Protein AF-D3AXM7-F1 (afdb_monomer)

Sequence (244 aa):
MKLILSLLVIFTILASVSQASNDGAKCDLCQILVRRAEMMVLKNETQQRIIKSMEKTCSLLPAKLSRPCVALVDFYGPLIIQKIIHHERPKLVCQQLRICGVNGQCDDNDSDFTLDELAEVLEEYYELENYESEDVVDFENDEVEFVTAENLRKWKPHIPGKNIIKKYKCKACNFLVSRAEHMVKINKTAQEIQSHLEHSCNTFGVKPAVKVCKKIVHKATHSIINELKKNTSPGHVCKAIKMC

Nearest PDB structures (foldseek):
  4uex-assembly2_B  TM=9.295E-01  e=5.117E-03  Homo sapiens
  2dob-assembly1_A  TM=8.608E-01  e=6.546E-03  Homo sapiens
  2gtg-assembly1_A  TM=8.766E-01  e=5.647E-03  Homo sapiens
  2qyp-assembly1_A  TM=5.176E-01  e=2.977E-03  Homo sapiens
  2qyp-assembly1_B  TM=5.141E-01  e=3.625E-03  Homo sapiens

Foldseek 3Di:
DVVVVVVVVVVVVVVVPPPVVVLVVLLVLQLVLLVLLLVCVVVVHDLVVSLVVQLVVLVVDDPVRSVVSNVCSVVCSVVSNVCVVVVHHSNRSCVVVVSHPPPPDPPDPPDDDDPVNVVVVVVVPPPPPDDDDDDDDDDDDDDDDDCDPVNVVVDDDPPPDDVVQLVVLLVLQLVLLVQVLVCVVVVHDLVVSLVVQLVVLVVPPDPVSSVVSNVCSVVLSVQSSVCSVVVDDSNVSCVVVVSD

Secondary structure (DSSP, 8-state):
-HHHHHHHHHHHHHHGGGSHHHHHHHHHHHHHHHHHHHHHHTTT--HHHHHHHHHHHHHTS-HHHHHHHHHHHHHHHHHHHHHHHTT--HHHHHHHTTSS-TTS-----S----TTTHHHHTTTGGG-S-------------------HHHHHH------TTHHHHHHHHHHHHHHHHHHHHHHHTT--HHHHHHHHHHHGGG-SSHHHHHHHHHHHHHHHHHHHHHHTTT--HHHHHHHTT--

Mean predicted aligned error: 19.53 Å

pLDDT: mean 70.76, std 20.35, range [26.44, 94.06]

Radius of gyration: 24.11 Å; Cα contacts (8 Å, |Δi|>4): 155; chains: 1; bounding box: 76×63×53 Å

Organism: Heterostelium pallidum (strain ATCC 26659 / Pp 5 / PN500) (NCBI:txid670386)

InterPro domains:
  IPR007856 Saposin-like type B, region 1 [PF05184] (26-62)
  IPR007856 Saposin-like type B, region 1 [PF05184] (170-204)
  IPR008138 Saposin B type, region 2 [PF03489] (69-100)
  IPR008138 Saposin B type, region 2 [PF03489] (212-244)
  IPR008139 Saposin B type domain [PS50015] (23-104)
  IPR008139 Saposin B type domain [PS50015] (166-244)
  IPR008139 Saposin B type domain [SM00741] (25-100)
  IPR008139 Saposin B type domain [SM00741] (168-244)
  IPR008373 Saposin [PR01797] (24-46)
  IPR008373 Saposin [PR01797] (56-78)
  IPR008373 Saposin [PR01797] (78-101)
  IPR011001 Saposin-like [SSF47862] (24-101)
  IPR011001 Saposin-like [SSF47862] (168-244)
  IPR051428 Sphingolipid Activators and Surfactant Proteins [PTHR11480] (22-244)

Solvent-accessible surface area (backbone atoms only — not comparable to full-atom values): 14520 Å² total; per-residue (Å²): 114,75,70,60,57,51,51,54,54,52,57,55,58,64,63,67,73,64,54,73,68,52,46,54,53,46,25,52,50,43,33,53,41,40,49,52,34,43,63,31,53,80,64,73,49,51,70,69,59,37,44,54,50,40,42,53,55,19,70,76,42,61,80,89,48,20,61,64,39,38,54,47,40,76,75,39,34,70,60,51,48,53,42,41,74,71,69,50,52,40,68,58,53,27,35,77,71,64,50,22,59,96,78,60,73,81,84,72,87,70,83,82,80,56,78,76,64,55,60,68,56,59,72,71,61,74,78,68,88,80,76,90,75,92,81,86,81,85,78,82,87,79,89,80,78,83,87,45,80,67,53,63,74,68,58,71,82,82,69,74,64,72,62,55,61,46,52,52,39,27,53,52,34,49,54,52,38,62,63,44,49,61,43,52,76,71,69,53,52,73,66,59,52,42,50,55,54,41,54,61,23,64,74,44,94,41,72,71,55,24,55,52,42,36,56,48,42,70,69,42,42,66,59,50,51,59,39,47,75,70,79,48,57,60,77,53,40,26,48,75,71,68,33,84

Structure (mmCIF, N/CA/C/O backbone):
data_AF-D3AXM7-F1
#
_entry.id   AF-D3AXM7-F1
#
loop_
_atom_site.group_PDB
_atom_site.id
_atom_site.type_symbol
_atom_site.label_atom_id
_atom_site.label_alt_id
_atom_site.label_comp_id
_atom_site.label_asym_id
_atom_site.label_entity_id
_atom_site.label_seq_id
_atom_site.pdbx_PDB_ins_code
_atom_site.Cartn_x
_atom_site.Cartn_y
_atom_site.Cartn_z
_atom_site.occupancy
_atom_site.B_iso_or_equiv
_atom_site.auth_seq_id
_atom_site.auth_comp_id
_atom_site.auth_asym_id
_atom_site.auth_atom_id
_atom_site.pdbx_PDB_model_num
ATOM 1 N N . MET A 1 1 ? 49.415 30.685 2.014 1.00 58.78 1 MET A N 1
ATOM 2 C CA . MET A 1 1 ? 49.188 29.285 2.455 1.00 58.78 1 MET A CA 1
ATOM 3 C C . MET A 1 1 ? 47.846 29.074 3.170 1.00 58.78 1 MET A C 1
ATOM 5 O O . MET A 1 1 ? 47.131 28.162 2.784 1.00 58.78 1 MET A O 1
ATOM 9 N N . LYS A 1 2 ? 47.432 29.924 4.127 1.00 63.50 2 LYS A N 1
ATOM 10 C CA . LYS A 1 2 ? 46.153 29.768 4.867 1.00 63.50 2 LYS A CA 1
ATOM 11 C C . LYS A 1 2 ? 44.870 29.848 4.008 1.00 63.50 2 LYS A C 1
ATOM 13 O O . LYS A 1 2 ? 43.894 29.179 4.329 1.00 63.50 2 LYS A O 1
ATOM 18 N N . LEU A 1 3 ? 44.891 30.603 2.903 1.00 59.47 3 LEU A N 1
ATOM 19 C CA . LEU A 1 3 ? 43.758 30.745 1.966 1.00 59.47 3 LEU A CA 1
ATOM 20 C C . LEU A 1 3 ? 43.536 29.509 1.069 1.00 59.47 3 LEU A C 1
ATOM 22 O O . LEU A 1 3 ? 42.414 29.209 0.686 1.00 59.47 3 LEU A O 1
ATOM 26 N N . ILE A 1 4 ? 44.600 28.756 0.771 1.00 68.88 4 ILE A N 1
ATOM 27 C CA . ILE A 1 4 ? 44.522 27.538 -0.054 1.00 68.88 4 ILE A CA 1
ATOM 28 C C . ILE A 1 4 ? 43.960 26.378 0.781 1.00 68.88 4 ILE A C 1
ATOM 30 O O . ILE A 1 4 ? 43.119 25.625 0.302 1.00 68.88 4 ILE A O 1
ATOM 34 N N . LEU A 1 5 ? 44.348 26.288 2.062 1.00 57.44 5 LEU A N 1
ATOM 35 C CA . LEU A 1 5 ? 43.777 25.311 2.996 1.00 57.44 5 LEU A CA 1
ATOM 36 C C . LEU A 1 5 ? 42.273 25.527 3.217 1.00 57.44 5 LEU A C 1
ATOM 38 O O . LEU A 1 5 ? 41.521 24.563 3.289 1.00 57.44 5 LEU A O 1
ATOM 42 N N . SER A 1 6 ? 41.826 26.782 3.301 1.00 68.38 6 SER A N 1
ATOM 43 C CA . SER A 1 6 ? 40.406 27.101 3.505 1.00 68.38 6 SER A CA 1
ATOM 44 C C . SER A 1 6 ? 39.560 26.781 2.270 1.00 68.38 6 SER A C 1
ATOM 46 O O . SER A 1 6 ? 38.472 26.236 2.421 1.00 68.38 6 SER A O 1
ATOM 48 N N . LEU A 1 7 ? 40.071 27.010 1.055 1.00 65.88 7 LEU A N 1
ATOM 49 C CA . LEU A 1 7 ? 39.381 26.615 -0.180 1.00 65.88 7 LEU A CA 1
ATOM 50 C C . LEU A 1 7 ? 39.286 25.091 -0.354 1.00 65.88 7 LEU A C 1
ATOM 52 O O . LEU A 1 7 ? 38.242 24.604 -0.777 1.00 65.88 7 LEU A O 1
ATOM 56 N N . LEU A 1 8 ? 40.321 24.330 0.024 1.00 67.38 8 LEU A N 1
ATOM 57 C CA . LEU A 1 8 ? 40.282 22.861 -0.008 1.00 67.38 8 LEU A CA 1
ATOM 58 C C . LEU A 1 8 ? 39.276 22.286 0.996 1.00 67.38 8 LEU A C 1
ATOM 60 O O . LEU A 1 8 ? 38.564 21.344 0.667 1.00 67.38 8 LEU A O 1
ATOM 64 N N . VAL A 1 9 ? 39.165 22.883 2.186 1.00 66.50 9 VAL A N 1
ATOM 65 C CA . VAL A 1 9 ? 38.176 22.477 3.197 1.00 66.50 9 VAL A CA 1
ATOM 66 C C . VAL A 1 9 ? 36.748 22.828 2.756 1.00 66.50 9 VAL A C 1
ATOM 68 O O . VAL A 1 9 ? 35.830 22.042 2.956 1.00 66.50 9 VAL A O 1
ATOM 71 N N . ILE A 1 10 ? 36.541 23.961 2.081 1.00 63.72 10 ILE A N 1
ATOM 72 C CA . ILE A 1 10 ? 35.232 24.312 1.505 1.00 63.72 10 ILE A CA 1
ATOM 73 C C . ILE A 1 10 ? 34.865 23.360 0.351 1.00 63.72 10 ILE A C 1
ATOM 75 O O . ILE A 1 10 ? 33.712 22.944 0.243 1.00 63.72 10 ILE A O 1
ATOM 79 N N . PHE A 1 11 ? 35.838 22.957 -0.475 1.00 63.19 11 PHE A N 1
ATOM 80 C CA . PHE A 1 11 ? 35.620 22.012 -1.575 1.00 63.19 11 PHE A CA 1
ATOM 81 C C . PHE A 1 11 ? 35.280 20.596 -1.076 1.00 63.19 11 PHE A C 1
ATOM 83 O O . PHE A 1 11 ? 34.442 19.925 -1.676 1.00 63.19 11 PHE A O 1
ATOM 90 N N . THR A 1 12 ? 35.856 20.150 0.048 1.00 58.34 12 THR A N 1
ATOM 91 C CA . THR A 1 12 ? 35.511 18.853 0.656 1.00 58.34 12 THR A CA 1
ATOM 92 C C . THR A 1 12 ? 34.166 18.874 1.384 1.00 58.34 12 THR A C 1
ATOM 94 O O . THR A 1 12 ? 33.435 17.891 1.304 1.00 58.34 12 THR A O 1
ATOM 97 N N . ILE A 1 13 ? 33.784 19.988 2.020 1.00 57.84 13 ILE A N 1
ATOM 98 C CA . ILE A 1 13 ? 32.474 20.133 2.686 1.00 57.84 13 ILE A CA 1
ATOM 99 C C . ILE A 1 13 ? 31.310 20.117 1.673 1.00 57.84 13 ILE A C 1
ATOM 101 O O . ILE A 1 13 ? 30.239 19.593 1.977 1.00 57.84 13 ILE A O 1
ATOM 105 N N . LEU A 1 14 ? 31.504 20.636 0.453 1.00 55.44 14 LEU A N 1
ATOM 106 C CA . LEU A 1 14 ? 30.469 20.615 -0.593 1.00 55.44 14 LEU A CA 1
ATOM 107 C C . LEU A 1 14 ? 30.205 19.209 -1.171 1.00 55.44 14 LEU A C 1
ATOM 109 O O . LEU A 1 14 ? 29.101 18.953 -1.652 1.00 55.44 14 LEU A O 1
ATOM 113 N N . ALA A 1 15 ? 31.171 18.287 -1.097 1.00 52.50 15 ALA A N 1
ATOM 114 C CA . ALA A 1 15 ? 31.020 16.926 -1.619 1.00 52.50 15 ALA A CA 1
ATOM 115 C C . ALA A 1 15 ? 30.164 16.014 -0.711 1.00 52.50 15 ALA A C 1
ATOM 117 O O . ALA A 1 15 ? 29.503 15.101 -1.203 1.00 52.50 15 ALA A O 1
ATOM 118 N N . SER A 1 16 ? 30.120 16.270 0.601 1.00 48.97 16 SER A N 1
ATOM 119 C CA . SER A 1 16 ? 29.415 15.426 1.583 1.00 48.97 16 SER A CA 1
ATOM 120 C C . SER A 1 16 ? 27.899 15.669 1.651 1.00 48.97 16 SER A C 1
ATOM 122 O O . SER A 1 16 ? 27.165 14.851 2.201 1.00 48.97 16 SER A O 1
ATOM 124 N N . VAL A 1 17 ? 27.399 16.774 1.086 1.00 45.53 17 VAL A N 1
ATOM 125 C CA . VAL A 1 17 ? 25.985 17.194 1.195 1.00 45.53 17 VAL A CA 1
ATOM 126 C C . VAL A 1 17 ? 25.061 16.487 0.179 1.00 45.53 17 VAL A C 1
ATOM 128 O O . VAL A 1 17 ? 23.841 16.561 0.299 1.00 45.53 17 VAL A O 1
ATOM 131 N N . SER A 1 18 ? 25.594 15.748 -0.804 1.00 44.72 18 SER A N 1
ATOM 132 C CA . SER A 1 18 ? 24.802 15.202 -1.930 1.00 44.72 18 SER A CA 1
ATOM 133 C C . SER A 1 18 ? 24.448 13.705 -1.863 1.00 44.72 18 SER A C 1
ATOM 135 O O . SER A 1 18 ? 23.743 13.218 -2.749 1.00 44.72 18 SER A O 1
ATOM 137 N N . GLN A 1 19 ? 24.914 12.949 -0.862 1.00 45.09 19 GLN A N 1
ATOM 138 C CA . GLN A 1 19 ? 24.707 11.488 -0.828 1.00 45.09 19 GLN A CA 1
ATOM 139 C C . GLN A 1 19 ? 23.438 11.059 -0.073 1.00 45.09 19 GLN A C 1
ATOM 141 O O . GLN A 1 19 ? 22.713 10.193 -0.558 1.00 45.09 19 GLN A O 1
ATOM 146 N N . ALA A 1 20 ? 23.075 11.733 1.023 1.00 40.62 20 ALA A N 1
ATOM 147 C CA . ALA A 1 20 ? 21.910 11.350 1.831 1.00 40.62 20 ALA A CA 1
ATOM 148 C C . ALA A 1 20 ? 20.557 11.499 1.099 1.00 40.62 20 ALA A C 1
ATOM 150 O O . ALA A 1 20 ? 19.622 10.747 1.361 1.00 40.62 20 ALA A O 1
ATOM 151 N N . SER A 1 21 ? 20.440 12.433 0.147 1.00 52.94 21 SER A N 1
ATOM 152 C CA . SER A 1 21 ? 19.205 12.635 -0.631 1.00 52.94 21 SER A CA 1
ATOM 153 C C . SER A 1 21 ? 19.018 11.622 -1.766 1.00 52.94 21 SER A C 1
ATOM 155 O O . SER A 1 21 ? 17.889 11.383 -2.194 1.00 52.94 21 SER A O 1
ATOM 157 N N . ASN A 1 22 ? 20.101 11.005 -2.249 1.00 60.34 22 ASN A N 1
ATOM 158 C CA . ASN A 1 22 ? 20.046 10.051 -3.357 1.00 60.34 22 ASN A CA 1
ATOM 159 C C . ASN A 1 22 ? 19.676 8.639 -2.897 1.00 60.34 22 ASN A C 1
ATOM 161 O O . ASN A 1 22 ? 18.982 7.934 -3.626 1.00 60.34 22 ASN A O 1
ATOM 165 N N . ASP A 1 23 ? 20.099 8.223 -1.705 1.00 68.31 23 ASP A N 1
ATOM 166 C CA . ASP A 1 23 ? 19.841 6.859 -1.229 1.00 68.31 23 ASP A CA 1
ATOM 167 C C . ASP A 1 23 ? 18.392 6.669 -0.756 1.00 68.31 23 ASP A C 1
ATOM 169 O O . ASP A 1 23 ? 17.789 5.633 -1.035 1.00 68.31 23 ASP A O 1
ATOM 173 N N . GLY A 1 24 ? 17.773 7.708 -0.182 1.00 77.00 24 GLY A N 1
ATOM 174 C CA . GLY A 1 24 ? 16.329 7.718 0.085 1.00 77.00 24 GLY A CA 1
ATOM 175 C C . GLY A 1 24 ? 15.500 7.594 -1.199 1.00 77.00 24 GLY A C 1
ATOM 176 O O . GLY A 1 24 ? 14.643 6.722 -1.307 1.00 77.00 24 GLY A O 1
ATOM 177 N N . ALA A 1 25 ? 15.828 8.384 -2.228 1.00 78.81 25 ALA A N 1
ATOM 178 C CA . ALA A 1 25 ? 15.122 8.341 -3.509 1.00 78.81 25 ALA A CA 1
ATOM 179 C C . ALA A 1 25 ? 15.257 6.985 -4.231 1.00 78.81 25 ALA A C 1
ATOM 181 O O . ALA A 1 25 ? 14.304 6.521 -4.857 1.00 78.81 25 ALA A O 1
ATOM 182 N N . LYS A 1 26 ? 16.422 6.328 -4.142 1.00 80.69 26 LYS A N 1
ATOM 183 C CA . LYS A 1 26 ? 16.628 4.968 -4.673 1.00 80.69 26 LYS A CA 1
ATOM 184 C C . LYS A 1 26 ? 15.825 3.924 -3.897 1.00 80.69 26 LYS A C 1
ATOM 186 O O . LYS A 1 26 ? 15.269 3.011 -4.506 1.00 80.69 26 LYS A O 1
ATOM 191 N N . CYS A 1 27 ? 15.750 4.061 -2.574 1.00 85.19 27 CYS A N 1
ATOM 192 C CA . CYS A 1 27 ? 14.963 3.172 -1.730 1.00 85.19 27 CYS A CA 1
ATOM 193 C C . CYS A 1 27 ? 13.464 3.277 -2.048 1.00 85.19 27 CYS A C 1
ATOM 195 O O . CYS A 1 27 ? 12.814 2.257 -2.287 1.00 85.19 27 CYS A O 1
ATOM 197 N N . ASP A 1 28 ? 12.936 4.498 -2.155 1.00 83.69 28 ASP A N 1
ATOM 198 C CA . ASP A 1 28 ? 11.546 4.745 -2.556 1.00 83.69 28 ASP A CA 1
ATOM 199 C C . ASP A 1 28 ? 11.252 4.163 -3.941 1.00 83.69 28 ASP A C 1
ATOM 201 O O . ASP A 1 28 ? 10.231 3.506 -4.153 1.00 83.69 28 ASP A O 1
ATOM 205 N N . LEU A 1 29 ? 12.178 4.360 -4.881 1.00 84.50 29 LEU A N 1
ATOM 206 C CA . LEU A 1 29 ? 12.078 3.825 -6.231 1.00 84.50 29 LEU A CA 1
ATOM 207 C C . LEU A 1 29 ? 11.989 2.296 -6.238 1.00 84.50 29 LEU A C 1
ATOM 209 O O . LEU A 1 29 ? 11.109 1.737 -6.893 1.00 84.50 29 LEU A O 1
ATOM 213 N N . CYS A 1 30 ? 12.857 1.623 -5.481 1.00 89.75 30 CYS A N 1
ATOM 214 C CA . CYS A 1 30 ? 12.801 0.176 -5.332 1.00 89.75 30 CYS A CA 1
ATOM 215 C C . CYS A 1 30 ? 11.451 -0.269 -4.758 1.00 89.75 30 CYS A C 1
ATOM 217 O O . CYS A 1 30 ? 10.788 -1.123 -5.341 1.00 89.75 30 CYS A O 1
ATOM 219 N N . GLN A 1 31 ? 10.988 0.352 -3.669 1.00 88.62 31 GLN A N 1
ATOM 220 C CA . GLN A 1 31 ? 9.728 -0.038 -3.034 1.00 88.62 31 GLN A CA 1
ATOM 221 C C . GLN A 1 31 ? 8.521 0.149 -3.961 1.00 88.62 31 GLN A C 1
ATOM 223 O O . GLN A 1 31 ? 7.598 -0.666 -3.939 1.00 88.62 31 GLN A O 1
ATOM 228 N N . ILE A 1 32 ? 8.517 1.191 -4.800 1.00 86.00 32 ILE A N 1
ATOM 229 C CA . ILE A 1 32 ? 7.482 1.401 -5.821 1.00 86.00 32 ILE A CA 1
ATOM 230 C C . ILE A 1 32 ? 7.458 0.238 -6.820 1.00 86.00 32 ILE A C 1
ATOM 232 O O . ILE A 1 32 ? 6.380 -0.269 -7.136 1.00 86.00 32 ILE A O 1
ATOM 236 N N . LEU A 1 33 ? 8.625 -0.194 -7.303 1.00 89.75 33 LEU A N 1
ATOM 237 C CA . LEU A 1 33 ? 8.737 -1.297 -8.258 1.00 89.75 33 LEU A CA 1
ATOM 238 C C . LEU A 1 33 ? 8.340 -2.634 -7.635 1.00 89.75 33 LEU A C 1
ATOM 240 O O . LEU A 1 33 ? 7.577 -3.379 -8.245 1.00 89.75 33 LEU A O 1
ATOM 244 N N . VAL A 1 34 ? 8.761 -2.900 -6.397 1.00 91.94 34 VAL A N 1
ATOM 245 C CA . VAL A 1 34 ? 8.399 -4.134 -5.690 1.00 91.94 34 VAL A CA 1
ATOM 246 C C . VAL A 1 34 ? 6.893 -4.194 -5.418 1.00 91.94 34 VAL A C 1
ATOM 248 O O . VAL A 1 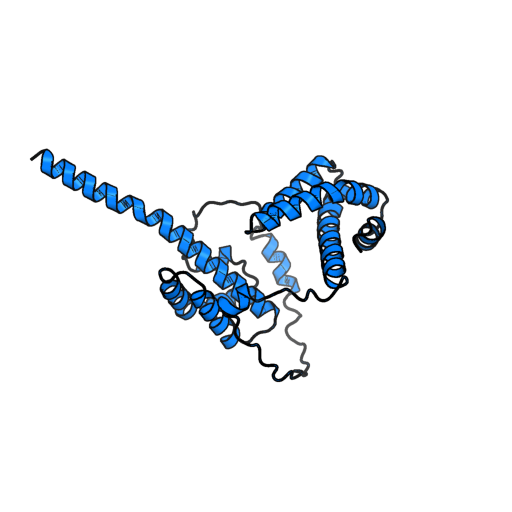34 ? 6.266 -5.204 -5.717 1.00 91.94 34 VAL A O 1
ATOM 251 N N . ARG A 1 35 ? 6.265 -3.092 -4.979 1.00 87.31 35 ARG A N 1
ATOM 252 C CA . ARG A 1 35 ? 4.794 -3.012 -4.853 1.00 87.31 35 ARG A CA 1
ATOM 253 C C . ARG A 1 35 ? 4.088 -3.184 -6.194 1.00 87.31 35 ARG A C 1
ATOM 255 O O . ARG A 1 35 ? 2.988 -3.731 -6.264 1.00 87.31 35 ARG A O 1
ATOM 262 N N . ARG A 1 36 ? 4.686 -2.682 -7.281 1.00 87.44 36 ARG A N 1
ATOM 263 C CA . ARG A 1 36 ? 4.130 -2.877 -8.620 1.00 87.44 36 ARG A CA 1
ATOM 264 C C . ARG A 1 36 ? 4.169 -4.348 -9.021 1.00 87.44 36 ARG A C 1
ATOM 266 O O . ARG A 1 36 ? 3.167 -4.825 -9.551 1.00 87.44 36 ARG A O 1
ATOM 273 N N . ALA A 1 37 ? 5.276 -5.032 -8.746 1.00 86.19 37 ALA A N 1
ATOM 274 C CA . ALA A 1 37 ? 5.416 -6.462 -8.969 1.00 86.19 37 ALA A CA 1
ATOM 275 C C . ALA A 1 37 ? 4.413 -7.259 -8.127 1.00 86.19 37 ALA A C 1
ATOM 277 O O . ALA A 1 37 ? 3.657 -8.039 -8.690 1.00 86.19 37 ALA A O 1
ATOM 278 N N . GLU A 1 38 ? 4.310 -6.975 -6.827 1.00 83.31 38 GLU A N 1
ATOM 279 C CA . GLU A 1 38 ? 3.346 -7.578 -5.893 1.00 83.31 38 GLU A CA 1
ATOM 280 C C . GLU A 1 38 ? 1.908 -7.522 -6.410 1.00 83.31 38 GLU A C 1
ATOM 282 O O . GLU A 1 38 ? 1.247 -8.548 -6.538 1.00 83.31 38 GLU A O 1
ATOM 287 N N . MET A 1 39 ? 1.438 -6.343 -6.827 1.00 81.06 39 MET A N 1
ATOM 288 C CA . MET A 1 39 ? 0.090 -6.194 -7.385 1.00 81.06 39 MET A CA 1
ATOM 289 C C . MET A 1 39 ? -0.163 -7.015 -8.655 1.00 81.06 39 MET A C 1
ATOM 291 O O . MET A 1 39 ? -1.324 -7.239 -8.997 1.00 81.06 39 MET A O 1
ATOM 295 N N . MET A 1 40 ? 0.880 -7.368 -9.405 1.00 84.12 40 MET A N 1
ATOM 296 C CA . MET A 1 40 ? 0.759 -8.158 -10.629 1.00 84.12 40 MET A CA 1
ATOM 297 C C . MET A 1 40 ? 0.942 -9.652 -10.374 1.00 84.12 40 MET A C 1
ATOM 299 O O . MET A 1 40 ? 0.220 -10.442 -10.972 1.00 84.12 40 MET A O 1
ATOM 303 N N . VAL A 1 41 ? 1.806 -10.032 -9.431 1.00 80.88 41 VAL A N 1
ATOM 304 C CA . VAL A 1 41 ? 1.900 -11.409 -8.926 1.00 80.88 41 VAL A CA 1
ATOM 305 C C . VAL A 1 41 ? 0.559 -11.838 -8.332 1.00 80.88 41 VAL A C 1
ATOM 307 O O . VAL A 1 41 ? 0.041 -12.878 -8.710 1.00 80.88 41 VAL A O 1
ATOM 310 N N . LEU A 1 42 ? -0.091 -10.984 -7.530 1.00 79.81 42 LEU A N 1
ATOM 311 C CA . LEU A 1 42 ? -1.439 -11.234 -6.987 1.00 79.81 42 LEU A CA 1
ATOM 312 C C . LEU A 1 42 ? -2.541 -11.361 -8.057 1.00 79.81 42 LEU A C 1
ATOM 314 O O . LEU A 1 42 ? -3.672 -11.726 -7.744 1.00 79.81 42 LEU A O 1
ATOM 318 N N . LYS A 1 43 ? -2.242 -11.006 -9.309 1.00 81.62 43 LYS A N 1
ATOM 319 C CA . LYS A 1 43 ? -3.132 -11.171 -10.465 1.00 81.62 43 LYS A CA 1
ATOM 320 C C . LYS A 1 43 ? -2.727 -12.348 -11.352 1.00 81.62 43 LYS A C 1
ATOM 322 O O . LYS A 1 43 ? -3.269 -12.464 -12.446 1.00 81.62 43 LYS A O 1
ATOM 327 N N . ASN A 1 44 ? -1.783 -13.177 -10.906 1.00 80.31 44 ASN A N 1
ATOM 328 C CA . ASN A 1 44 ? -1.217 -14.290 -11.665 1.00 80.31 44 ASN A CA 1
ATOM 329 C C . ASN A 1 44 ? -0.674 -13.856 -13.039 1.00 80.31 44 ASN A C 1
ATOM 331 O O . ASN A 1 44 ? -0.810 -14.557 -14.038 1.00 80.31 44 ASN A O 1
ATOM 335 N N . GLU A 1 45 ? -0.077 -12.664 -13.110 1.00 86.19 45 GLU A N 1
ATOM 336 C CA . GLU A 1 45 ? 0.541 -12.162 -14.337 1.00 86.19 45 GLU A CA 1
ATOM 337 C C . GLU A 1 45 ? 1.865 -12.882 -14.626 1.00 86.19 45 GLU A C 1
ATOM 339 O O . GLU A 1 45 ? 2.609 -13.246 -13.715 1.00 86.19 45 GLU A O 1
ATOM 344 N N . THR A 1 46 ? 2.214 -13.035 -15.906 1.00 90.06 46 THR A N 1
ATOM 345 C CA . THR A 1 46 ? 3.485 -13.670 -16.282 1.00 90.06 46 THR A CA 1
ATOM 346 C C . THR A 1 46 ? 4.677 -12.794 -15.904 1.00 90.06 46 THR A C 1
ATOM 348 O O . THR A 1 46 ? 4.604 -11.563 -15.966 1.00 90.06 46 THR A O 1
ATOM 351 N N . GLN A 1 47 ? 5.823 -13.415 -15.603 1.00 86.25 47 GLN A N 1
ATOM 352 C CA . GLN A 1 47 ? 7.064 -12.701 -15.277 1.00 86.25 47 GLN A CA 1
ATOM 353 C C . GLN A 1 47 ? 7.386 -11.597 -16.298 1.00 86.25 47 GLN A C 1
ATOM 355 O O . GLN A 1 47 ? 7.706 -10.471 -15.923 1.00 86.25 47 GLN A O 1
ATOM 360 N N . GLN A 1 48 ? 7.231 -11.885 -17.593 1.00 91.56 48 GLN A N 1
ATOM 361 C CA . GLN A 1 48 ? 7.465 -10.911 -18.660 1.00 91.56 48 GLN A CA 1
ATOM 362 C C . GLN A 1 48 ? 6.512 -9.710 -18.583 1.00 91.56 48 GLN A C 1
ATOM 364 O O . GLN A 1 48 ? 6.940 -8.572 -18.773 1.00 91.56 48 GLN A O 1
ATOM 369 N N . ARG A 1 49 ? 5.223 -9.933 -18.292 1.00 85.06 49 ARG A N 1
ATOM 370 C CA . ARG A 1 49 ? 4.244 -8.845 -18.133 1.00 85.06 49 ARG A CA 1
ATOM 371 C C . ARG A 1 49 ? 4.519 -8.020 -16.882 1.00 85.06 49 ARG A C 1
ATOM 373 O O . ARG A 1 49 ? 4.372 -6.798 -16.927 1.00 85.06 49 ARG A O 1
ATOM 380 N N . ILE A 1 50 ? 4.957 -8.662 -15.800 1.00 87.06 50 ILE A N 1
ATOM 381 C CA . ILE A 1 50 ? 5.348 -7.978 -14.567 1.00 87.06 50 ILE A CA 1
ATOM 382 C C . ILE A 1 50 ? 6.560 -7.071 -14.822 1.00 87.06 50 ILE A C 1
ATOM 384 O O . ILE A 1 50 ? 6.500 -5.881 -14.511 1.00 87.06 50 ILE A O 1
ATOM 388 N N . ILE A 1 51 ? 7.614 -7.589 -15.463 1.00 90.94 51 ILE A N 1
ATOM 389 C CA . ILE A 1 51 ? 8.821 -6.824 -15.824 1.00 90.94 51 ILE A CA 1
ATOM 390 C C . ILE A 1 51 ? 8.472 -5.641 -16.730 1.00 90.94 51 ILE A C 1
ATOM 392 O O . ILE A 1 51 ? 8.752 -4.498 -16.370 1.00 90.94 51 ILE A O 1
ATOM 396 N N . LYS A 1 52 ? 7.740 -5.872 -17.826 1.00 92.06 52 LYS A N 1
ATOM 397 C CA . LYS A 1 52 ? 7.282 -4.789 -18.716 1.00 92.06 52 LYS A CA 1
ATOM 398 C C . LYS A 1 52 ? 6.472 -3.733 -17.979 1.00 92.06 52 LYS A C 1
ATOM 400 O O . LYS A 1 52 ? 6.527 -2.544 -18.293 1.00 92.06 52 LYS A O 1
ATOM 405 N N . SER A 1 53 ? 5.683 -4.139 -16.989 1.00 87.75 53 SER A N 1
ATOM 406 C CA . SER A 1 53 ? 4.945 -3.164 -16.208 1.00 87.75 53 SER A CA 1
ATOM 407 C C . SER A 1 53 ? 5.820 -2.379 -15.238 1.00 87.75 53 SER A C 1
ATOM 409 O O . SER A 1 53 ? 5.481 -1.224 -14.980 1.00 87.75 53 SER A O 1
ATOM 411 N N . MET A 1 54 ? 6.875 -2.973 -14.686 1.00 90.19 54 MET A N 1
ATOM 412 C CA . MET A 1 54 ? 7.868 -2.260 -13.887 1.00 90.19 54 MET A CA 1
ATOM 413 C C . MET A 1 54 ? 8.621 -1.238 -14.757 1.00 90.19 54 MET A C 1
ATOM 415 O O . MET A 1 54 ? 8.709 -0.070 -14.382 1.00 90.19 54 MET A O 1
ATOM 419 N N . GLU A 1 55 ? 9.033 -1.613 -15.972 1.00 90.44 55 GLU A N 1
ATOM 420 C CA . GLU A 1 55 ? 9.624 -0.697 -16.966 1.00 90.44 55 GLU A CA 1
ATOM 421 C C . GLU A 1 55 ? 8.667 0.451 -17.329 1.00 90.44 55 GLU A C 1
ATOM 423 O O . GLU A 1 55 ? 9.046 1.625 -17.365 1.00 90.44 55 GLU A O 1
ATOM 428 N N . LYS A 1 56 ? 7.379 0.146 -17.534 1.00 87.69 56 LYS A N 1
ATOM 429 C CA . LYS A 1 56 ? 6.356 1.173 -17.772 1.00 87.69 56 LYS A CA 1
ATOM 430 C C . LYS A 1 56 ? 6.240 2.122 -16.582 1.00 87.69 56 LYS A C 1
ATOM 432 O O . LYS A 1 56 ? 6.126 3.328 -16.789 1.00 87.69 56 LYS A O 1
ATOM 437 N N . THR A 1 57 ? 6.321 1.623 -15.350 1.00 81.44 57 THR A N 1
ATOM 438 C CA . THR A 1 57 ? 6.384 2.477 -14.156 1.00 81.44 57 THR A CA 1
ATOM 439 C C . THR A 1 57 ? 7.607 3.397 -14.203 1.00 81.44 57 THR A C 1
ATOM 441 O O . THR A 1 57 ? 7.468 4.582 -13.907 1.00 81.44 57 THR A O 1
ATOM 444 N N . CYS A 1 58 ? 8.758 2.920 -14.684 1.00 82.62 58 CYS A N 1
ATOM 445 C CA . CYS A 1 58 ? 9.947 3.751 -14.886 1.00 82.62 58 CYS A CA 1
ATOM 446 C C . CYS A 1 58 ? 9.757 4.883 -15.902 1.00 82.62 58 CYS A C 1
ATOM 448 O O . CYS A 1 58 ? 10.325 5.962 -15.721 1.00 82.62 58 CYS A O 1
ATOM 450 N N . SER A 1 59 ? 8.947 4.691 -16.947 1.00 87.75 59 SER A N 1
ATOM 451 C CA . SER A 1 59 ? 8.657 5.755 -17.926 1.00 87.75 59 SER A CA 1
ATOM 452 C C . SER A 1 59 ? 7.781 6.890 -17.379 1.00 87.75 59 SER A C 1
ATOM 454 O O . SER A 1 59 ? 7.765 7.979 -17.946 1.00 87.75 59 SER A O 1
ATOM 456 N N . LEU A 1 60 ? 7.071 6.660 -16.267 1.00 82.31 60 LEU A N 1
ATOM 457 C CA . LEU A 1 60 ? 6.218 7.665 -15.621 1.00 82.31 60 LEU A CA 1
ATOM 458 C C . LEU A 1 60 ? 7.002 8.584 -14.673 1.00 82.31 60 LEU A C 1
ATOM 460 O O . LEU A 1 60 ? 6.448 9.545 -14.136 1.00 82.31 60 LEU A O 1
ATOM 464 N N . LEU A 1 61 ? 8.280 8.283 -14.436 1.00 76.00 61 LEU A N 1
ATOM 465 C CA . LEU A 1 61 ? 9.137 9.044 -13.539 1.00 76.00 61 LEU A CA 1
ATOM 466 C C . LEU A 1 61 ? 9.781 10.242 -14.250 1.00 76.00 61 LEU A C 1
ATOM 468 O O . LEU A 1 61 ? 9.974 10.220 -15.467 1.00 76.00 61 LEU A O 1
ATOM 472 N N . PRO A 1 62 ? 10.200 11.279 -13.499 1.00 78.44 62 PRO A N 1
ATOM 473 C CA . PRO A 1 6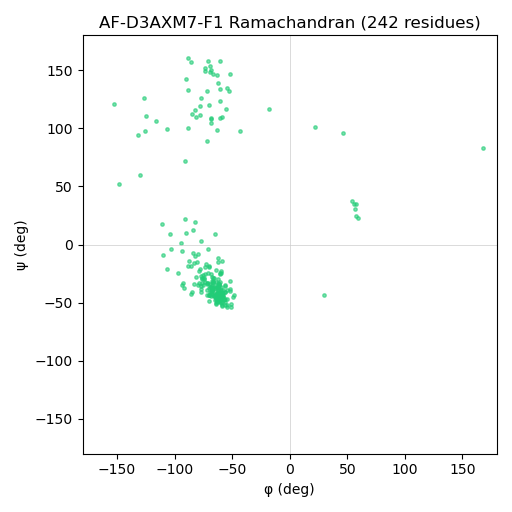2 ? 11.019 12.352 -14.049 1.00 78.44 62 PRO A CA 1
ATOM 474 C C . PRO A 1 62 ? 12.255 11.803 -14.771 1.00 78.44 62 PRO A C 1
ATOM 476 O O . PRO A 1 62 ? 12.853 10.821 -14.329 1.00 78.44 62 PRO A O 1
ATOM 479 N N . ALA A 1 63 ? 12.701 12.484 -15.831 1.00 76.06 63 ALA A N 1
ATOM 480 C CA . ALA A 1 63 ? 13.796 12.021 -16.694 1.00 76.06 63 ALA A CA 1
ATOM 481 C C . ALA A 1 63 ? 15.079 11.624 -15.932 1.00 76.06 63 ALA A C 1
ATOM 483 O O . ALA A 1 63 ? 15.786 10.704 -16.340 1.00 76.06 63 ALA A O 1
ATOM 484 N N . LYS A 1 64 ? 15.354 12.275 -14.792 1.00 75.06 64 LYS A N 1
ATOM 485 C CA . LYS A 1 64 ? 16.507 11.980 -13.922 1.00 75.06 64 LYS A CA 1
ATOM 486 C C . LYS A 1 64 ? 16.428 10.619 -13.212 1.00 75.06 64 LYS A C 1
ATOM 488 O O . LYS A 1 64 ? 17.466 10.077 -12.859 1.00 75.06 64 LYS A O 1
ATOM 493 N N . LEU A 1 65 ? 15.226 10.081 -13.000 1.00 73.50 65 LEU A N 1
ATOM 494 C CA . LEU A 1 65 ? 14.976 8.819 -12.289 1.00 73.50 65 LEU A CA 1
ATOM 495 C C . LEU A 1 65 ? 14.568 7.679 -13.222 1.00 73.50 65 LEU A C 1
ATOM 497 O O . LEU A 1 65 ? 14.741 6.516 -12.872 1.00 73.50 65 LEU A O 1
ATOM 501 N N . SER A 1 66 ? 14.075 8.001 -14.419 1.00 80.00 66 SER A N 1
ATOM 502 C CA . SER A 1 66 ? 13.612 7.002 -15.380 1.00 80.00 66 SER A CA 1
ATOM 503 C C . SER A 1 66 ? 14.720 6.024 -15.795 1.00 80.00 66 SER A C 1
ATOM 505 O O . SER A 1 66 ? 14.526 4.815 -15.710 1.00 80.00 66 SER A O 1
ATOM 507 N N . ARG A 1 67 ? 15.921 6.518 -16.136 1.00 82.88 67 ARG A N 1
ATOM 508 C CA . ARG A 1 67 ? 17.058 5.647 -16.501 1.00 82.88 67 ARG A CA 1
ATOM 509 C C . ARG A 1 67 ? 17.539 4.751 -15.344 1.00 82.88 67 ARG A C 1
ATOM 511 O O . ARG A 1 67 ? 17.622 3.546 -15.558 1.00 82.88 67 ARG A O 1
ATOM 518 N N . PRO A 1 68 ? 17.818 5.279 -14.132 1.00 77.38 68 PRO A N 1
ATOM 519 C CA . PRO A 1 68 ? 18.143 4.436 -12.978 1.00 77.38 68 PRO A CA 1
ATOM 520 C C . PRO A 1 68 ? 17.065 3.399 -12.647 1.00 77.38 68 PRO A C 1
ATOM 522 O O . PRO A 1 68 ? 17.390 2.292 -12.236 1.00 77.38 68 PRO A O 1
ATOM 525 N N . CYS A 1 69 ? 15.790 3.746 -12.843 1.00 85.06 69 CYS A N 1
ATOM 526 C CA . CYS A 1 69 ? 14.677 2.829 -12.631 1.00 85.06 69 CYS A CA 1
ATOM 527 C C . CYS A 1 69 ? 14.717 1.649 -13.599 1.00 85.06 69 CYS A C 1
ATOM 529 O O . CYS A 1 69 ? 14.652 0.512 -13.147 1.00 85.06 69 CYS A O 1
ATOM 531 N N . VAL A 1 70 ? 14.865 1.906 -14.904 1.00 88.56 70 VAL A N 1
ATOM 532 C CA . VAL A 1 70 ? 14.933 0.832 -15.909 1.00 88.56 70 VAL A CA 1
ATOM 533 C C . VAL A 1 70 ? 16.101 -0.105 -15.603 1.00 88.56 70 VAL A C 1
ATOM 535 O O . VAL A 1 70 ? 15.898 -1.307 -15.524 1.00 88.56 70 VAL A O 1
ATOM 538 N N . ALA A 1 71 ? 17.277 0.436 -15.268 1.00 85.44 71 ALA A N 1
ATOM 539 C CA . ALA A 1 71 ? 18.431 -0.382 -14.892 1.00 85.44 71 ALA A CA 1
ATOM 540 C C . ALA A 1 71 ? 18.177 -1.274 -13.657 1.00 85.44 71 ALA A C 1
ATOM 542 O O . ALA A 1 71 ? 18.659 -2.403 -13.597 1.00 85.44 71 ALA A O 1
ATOM 543 N N . LEU A 1 72 ? 17.414 -0.786 -12.671 1.00 84.06 72 LEU A N 1
ATOM 544 C CA . LEU A 1 72 ? 17.006 -1.578 -11.507 1.00 84.06 72 LEU A CA 1
ATOM 545 C C . LEU A 1 72 ? 16.073 -2.720 -11.929 1.00 84.06 72 LEU A C 1
ATOM 547 O O . LEU A 1 72 ? 16.260 -3.849 -11.486 1.00 84.06 72 LEU A O 1
ATOM 551 N N . VAL A 1 73 ? 15.100 -2.441 -12.799 1.00 91.12 73 VAL A N 1
ATOM 552 C CA . VAL A 1 73 ? 14.168 -3.450 -13.321 1.00 91.12 73 VAL A CA 1
ATOM 553 C C . VAL A 1 73 ? 14.894 -4.514 -14.137 1.00 91.12 73 VAL A C 1
ATOM 555 O O . VAL A 1 73 ? 14.659 -5.698 -13.913 1.00 91.12 73 VAL A O 1
ATOM 558 N N . ASP A 1 74 ? 15.809 -4.114 -15.014 1.00 86.62 74 ASP A N 1
ATOM 559 C CA . ASP A 1 74 ? 16.568 -5.035 -15.861 1.00 86.62 74 ASP A CA 1
ATOM 560 C C . ASP A 1 74 ? 17.423 -5.992 -15.021 1.00 86.62 74 ASP A C 1
ATOM 562 O O . ASP A 1 74 ? 17.496 -7.188 -15.302 1.00 86.62 74 ASP A O 1
ATOM 566 N N . PHE A 1 75 ? 18.056 -5.474 -13.964 1.00 85.81 75 PHE A N 1
ATOM 567 C CA . PHE A 1 75 ? 18.987 -6.249 -13.150 1.00 85.81 75 PHE A CA 1
ATOM 568 C C . PHE A 1 75 ? 18.292 -7.075 -12.061 1.00 85.81 75 PHE A C 1
ATOM 570 O O . PHE A 1 75 ? 18.661 -8.221 -11.812 1.00 85.81 75 PHE A O 1
ATOM 577 N N . TYR A 1 76 ? 17.286 -6.502 -11.398 1.00 86.50 76 TYR A N 1
ATOM 578 C CA . TYR A 1 76 ? 16.650 -7.108 -10.228 1.00 86.50 76 TYR A CA 1
ATOM 579 C C . TYR A 1 76 ? 15.226 -7.598 -10.478 1.00 86.50 76 TYR A C 1
ATOM 581 O O . TYR A 1 76 ? 14.688 -8.283 -9.618 1.00 86.50 76 TYR A O 1
ATOM 589 N N . GLY A 1 77 ? 14.600 -7.293 -11.617 1.00 88.00 77 GLY A N 1
ATOM 590 C CA . GLY A 1 77 ? 13.194 -7.604 -11.894 1.00 88.00 77 GLY A CA 1
ATOM 591 C C . GLY A 1 77 ? 12.806 -9.065 -11.630 1.00 88.00 77 GLY A C 1
ATOM 592 O O . GLY A 1 77 ? 11.885 -9.293 -10.845 1.00 88.00 77 GLY A O 1
ATOM 593 N N . PRO A 1 78 ? 13.508 -10.062 -12.202 1.00 89.44 78 PRO A N 1
ATOM 594 C CA . P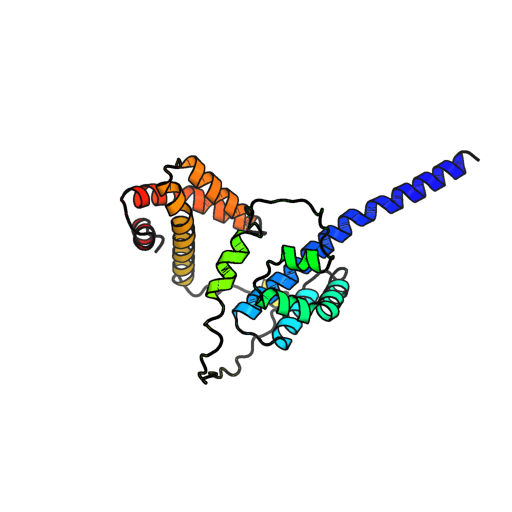RO A 1 78 ? 13.242 -11.474 -11.919 1.00 89.44 78 PRO A CA 1
ATOM 595 C C . PRO A 1 78 ? 13.393 -11.839 -10.435 1.00 89.44 78 PRO A C 1
ATOM 597 O O . PRO A 1 78 ? 12.542 -12.530 -9.880 1.00 89.44 78 PRO A O 1
ATOM 600 N N . LEU A 1 79 ? 14.436 -11.329 -9.773 1.00 85.81 79 LEU A N 1
ATOM 601 C CA . LEU A 1 79 ? 14.688 -11.588 -8.355 1.00 85.81 79 LEU A CA 1
ATOM 602 C C . LEU A 1 79 ? 13.619 -10.940 -7.464 1.00 85.81 79 LEU A C 1
ATOM 604 O O . LEU A 1 79 ? 13.154 -11.560 -6.517 1.00 85.81 79 LEU A O 1
ATOM 608 N N . ILE A 1 80 ? 13.179 -9.722 -7.786 1.00 88.06 80 ILE A N 1
ATOM 609 C CA . ILE A 1 80 ? 12.064 -9.047 -7.111 1.00 88.06 80 ILE A CA 1
ATOM 610 C C . ILE A 1 80 ? 10.803 -9.910 -7.199 1.00 88.06 80 ILE A C 1
ATOM 612 O O . ILE A 1 80 ? 10.147 -10.127 -6.187 1.00 88.06 80 ILE A O 1
ATOM 616 N N . ILE A 1 81 ? 10.480 -10.428 -8.386 1.00 88.44 81 ILE A N 1
ATOM 617 C CA . ILE A 1 81 ? 9.301 -11.280 -8.592 1.00 88.44 81 ILE A CA 1
ATOM 618 C C . ILE A 1 81 ? 9.416 -12.560 -7.764 1.00 88.44 81 ILE A C 1
ATOM 620 O O . ILE A 1 81 ? 8.476 -12.901 -7.052 1.00 88.44 81 ILE A O 1
ATOM 624 N N . GLN A 1 82 ? 10.577 -13.220 -7.792 1.00 87.00 82 GLN A N 1
ATOM 625 C CA . GLN A 1 82 ? 10.828 -14.416 -6.991 1.00 87.00 82 GLN A CA 1
ATOM 626 C C . GLN A 1 82 ? 10.611 -14.148 -5.498 1.00 87.00 82 GLN A C 1
ATOM 628 O O . GLN A 1 82 ? 9.910 -14.907 -4.838 1.00 87.00 82 GLN A O 1
ATOM 633 N N . LYS A 1 83 ? 11.168 -13.062 -4.958 1.00 78.81 83 LYS A N 1
ATOM 634 C CA . LYS A 1 83 ? 11.023 -12.710 -3.536 1.00 78.81 83 LYS A CA 1
ATOM 635 C C . LYS A 1 83 ? 9.578 -12.435 -3.138 1.00 78.81 83 LYS A C 1
ATOM 637 O O . LYS A 1 83 ? 9.141 -12.815 -2.060 1.00 78.81 83 LYS A O 1
ATOM 642 N N . ILE A 1 84 ? 8.817 -11.827 -4.039 1.00 83.06 84 ILE A N 1
ATOM 643 C CA . ILE A 1 84 ? 7.401 -11.533 -3.826 1.00 83.06 84 ILE A CA 1
ATOM 644 C C . ILE A 1 84 ? 6.534 -12.795 -3.876 1.00 83.06 84 ILE A C 1
ATOM 646 O O . ILE A 1 84 ? 5.576 -12.890 -3.114 1.00 83.06 84 ILE A O 1
ATOM 650 N N . ILE A 1 85 ? 6.879 -13.779 -4.713 1.00 79.12 85 ILE A N 1
ATOM 651 C CA . ILE A 1 85 ? 6.234 -15.105 -4.697 1.00 79.12 85 ILE A CA 1
ATOM 652 C C . ILE A 1 85 ? 6.456 -15.798 -3.343 1.00 79.12 85 ILE A C 1
ATOM 654 O O . ILE A 1 85 ? 5.547 -16.444 -2.842 1.00 79.12 85 ILE A O 1
ATOM 658 N N . HIS A 1 86 ? 7.610 -15.584 -2.702 1.00 78.50 86 HIS A N 1
ATOM 659 C CA . HIS A 1 86 ? 7.895 -16.049 -1.336 1.00 78.50 86 HIS A CA 1
ATOM 660 C C . HIS A 1 86 ? 7.336 -15.118 -0.242 1.00 78.50 86 HIS A C 1
ATOM 662 O O . HIS A 1 86 ? 7.799 -15.145 0.895 1.00 78.50 86 HIS A O 1
ATOM 668 N N . HIS A 1 87 ? 6.362 -14.267 -0.577 1.00 75.94 87 HIS A N 1
ATOM 669 C CA . HIS A 1 87 ? 5.674 -13.370 0.355 1.00 75.94 87 HIS A CA 1
ATOM 670 C C . HIS A 1 87 ? 6.581 -12.367 1.098 1.00 75.94 87 HIS A C 1
ATOM 672 O O . HIS A 1 87 ? 6.201 -11.826 2.141 1.00 75.94 87 HIS A O 1
ATOM 678 N N . GLU A 1 88 ? 7.766 -12.052 0.561 1.00 79.06 88 GLU A N 1
ATOM 679 C CA . GLU A 1 88 ? 8.646 -11.049 1.161 1.00 79.06 88 GLU A CA 1
ATOM 680 C C . GLU A 1 88 ? 8.089 -9.625 0.980 1.00 79.06 88 GLU A C 1
ATOM 682 O O . GLU A 1 88 ? 7.729 -9.200 -0.120 1.00 79.06 88 GLU A O 1
ATOM 687 N N . ARG A 1 89 ? 8.067 -8.831 2.059 1.00 79.62 89 ARG A N 1
ATOM 688 C CA . ARG A 1 89 ? 7.549 -7.452 2.018 1.00 79.62 89 ARG A CA 1
ATOM 689 C C . ARG A 1 89 ? 8.467 -6.516 1.207 1.00 79.62 89 ARG A C 1
ATOM 691 O O . ARG A 1 89 ? 9.691 -6.629 1.301 1.00 79.62 89 ARG A O 1
ATOM 698 N N . PRO A 1 90 ? 7.929 -5.478 0.530 1.00 84.75 90 PRO A N 1
ATOM 699 C CA . PRO A 1 90 ? 8.712 -4.572 -0.319 1.00 84.75 90 PRO A CA 1
ATOM 700 C C . PRO A 1 90 ? 9.953 -3.933 0.321 1.00 84.75 90 PRO A C 1
ATOM 702 O O . PRO A 1 90 ? 10.992 -3.818 -0.328 1.00 84.75 90 PRO A O 1
ATOM 705 N N . LYS A 1 91 ? 9.868 -3.526 1.596 1.00 83.62 91 LYS A N 1
ATOM 706 C CA . LYS A 1 91 ? 10.998 -2.936 2.338 1.00 83.62 91 LYS A CA 1
ATOM 707 C C . LYS A 1 91 ? 12.136 -3.948 2.503 1.00 83.62 91 LYS A C 1
ATOM 709 O O . LYS A 1 91 ? 13.283 -3.607 2.228 1.00 83.62 91 LYS A O 1
ATOM 714 N N . LEU A 1 92 ? 11.802 -5.186 2.877 1.00 84.31 92 LEU A N 1
ATOM 715 C CA . LEU A 1 92 ? 12.764 -6.268 3.078 1.00 84.31 92 LEU A CA 1
ATOM 716 C C . LEU A 1 92 ? 13.464 -6.636 1.766 1.00 84.31 92 LEU A C 1
ATOM 718 O O . LEU A 1 92 ? 14.692 -6.683 1.727 1.00 84.31 92 LEU A O 1
ATOM 722 N N . VAL A 1 93 ? 12.700 -6.778 0.677 1.00 88.06 93 VAL A N 1
ATOM 723 C CA . VAL A 1 93 ? 13.258 -7.016 -0.663 1.00 88.06 93 VAL A CA 1
ATOM 724 C C . VAL A 1 93 ? 14.282 -5.932 -1.003 1.00 88.06 93 VAL A C 1
ATOM 726 O O . VAL A 1 93 ? 15.433 -6.230 -1.309 1.00 88.06 93 VAL A O 1
ATOM 729 N N . CYS A 1 94 ? 13.919 -4.656 -0.866 1.00 88.94 94 CYS A N 1
ATOM 730 C CA . CYS A 1 94 ? 14.817 -3.552 -1.203 1.00 88.94 94 CYS A CA 1
ATOM 731 C C . CYS A 1 94 ? 16.048 -3.426 -0.289 1.00 88.94 94 CYS A C 1
ATOM 733 O O . CYS A 1 94 ? 17.095 -2.950 -0.739 1.00 88.94 94 CYS A O 1
ATOM 735 N N . GLN A 1 95 ? 15.953 -3.855 0.973 1.00 88.62 95 GLN A N 1
ATOM 736 C CA . GLN A 1 95 ? 17.089 -3.935 1.897 1.00 88.62 95 GLN A CA 1
ATOM 737 C C . GLN A 1 95 ? 18.046 -5.072 1.527 1.00 88.62 95 GLN A C 1
ATOM 739 O O . GLN A 1 95 ? 19.258 -4.870 1.493 1.00 88.62 95 GLN A O 1
ATOM 744 N N . GLN A 1 96 ? 17.523 -6.251 1.189 1.00 84.75 96 GLN A N 1
ATOM 745 C CA . GLN A 1 96 ? 18.338 -7.395 0.772 1.00 84.75 96 GLN A CA 1
ATOM 746 C C . GLN A 1 96 ? 19.040 -7.151 -0.568 1.00 84.75 96 GLN A C 1
ATOM 748 O O . GLN A 1 96 ? 20.175 -7.585 -0.759 1.00 84.75 96 GLN A O 1
ATOM 753 N N . LEU A 1 97 ? 18.412 -6.385 -1.468 1.00 84.62 97 LEU A N 1
ATOM 754 C CA . LEU A 1 97 ? 19.052 -5.885 -2.689 1.00 84.62 97 LEU A CA 1
ATOM 755 C C . LEU A 1 97 ? 20.105 -4.794 -2.416 1.00 84.62 97 LEU A C 1
ATOM 757 O O . LEU A 1 97 ? 20.763 -4.336 -3.347 1.00 84.62 97 LEU A O 1
ATOM 761 N N . ARG A 1 98 ? 20.275 -4.374 -1.152 1.00 86.38 98 ARG A N 1
ATOM 762 C CA . ARG A 1 98 ? 21.172 -3.296 -0.694 1.00 86.38 98 ARG A CA 1
ATOM 763 C C . ARG A 1 98 ? 20.897 -1.943 -1.354 1.00 86.38 98 ARG A C 1
ATOM 765 O O . ARG A 1 98 ? 21.781 -1.094 -1.427 1.00 86.38 98 ARG A O 1
ATOM 772 N N . ILE A 1 99 ? 19.668 -1.741 -1.828 1.00 85.62 99 ILE A N 1
ATOM 773 C CA . ILE A 1 99 ? 19.215 -0.476 -2.417 1.00 85.62 99 ILE A CA 1
ATOM 774 C C . ILE A 1 99 ? 18.728 0.459 -1.310 1.00 85.62 99 ILE A C 1
ATOM 776 O O . ILE A 1 99 ? 19.040 1.648 -1.312 1.00 85.62 99 ILE A O 1
ATOM 780 N N . CYS A 1 100 ? 17.988 -0.088 -0.347 1.00 83.62 100 CYS A N 1
ATOM 781 C CA . CYS A 1 100 ? 17.689 0.584 0.908 1.00 83.62 100 CYS A CA 1
ATOM 782 C C . CYS A 1 100 ? 18.795 0.276 1.921 1.00 83.62 100 CYS A C 1
ATOM 784 O O . CYS A 1 100 ? 19.167 -0.884 2.104 1.00 83.62 100 CYS A O 1
ATOM 786 N N . GLY A 1 101 ? 19.300 1.300 2.612 1.00 79.06 101 GLY A N 1
ATOM 787 C CA . GLY A 1 101 ? 20.198 1.088 3.744 1.00 79.06 101 GLY A CA 1
ATOM 788 C C . GLY A 1 101 ? 19.494 0.332 4.875 1.00 79.06 101 GLY A C 1
ATOM 789 O O . GLY A 1 101 ? 18.311 0.552 5.132 1.00 79.06 101 GLY A O 1
ATOM 790 N N . VAL A 1 102 ? 20.243 -0.507 5.597 1.00 64.62 102 VAL A N 1
ATOM 791 C CA . VAL A 1 102 ? 19.786 -1.126 6.861 1.00 64.62 102 VAL A CA 1
ATOM 792 C C . VAL A 1 102 ? 19.432 -0.080 7.925 1.00 64.62 102 VAL A C 1
ATOM 794 O O . VAL A 1 102 ? 18.594 -0.342 8.777 1.00 64.62 102 VAL A O 1
ATOM 797 N N . ASN A 1 103 ? 19.993 1.130 7.798 1.00 53.44 103 ASN A N 1
ATOM 798 C CA . ASN A 1 103 ? 19.769 2.269 8.692 1.00 53.44 103 ASN A CA 1
ATOM 799 C C . ASN A 1 103 ? 18.969 3.413 8.040 1.00 53.44 103 ASN A C 1
ATOM 801 O O . ASN A 1 103 ? 19.013 4.543 8.522 1.00 53.44 103 ASN A O 1
ATOM 805 N N . GLY A 1 104 ? 18.264 3.162 6.931 1.00 45.34 104 GLY A N 1
ATOM 806 C CA . GLY A 1 104 ? 17.281 4.121 6.430 1.00 45.34 104 GLY A CA 1
ATOM 807 C C . GLY A 1 104 ? 16.119 4.158 7.412 1.00 45.34 104 GLY A C 1
ATOM 808 O O . GLY A 1 104 ? 15.375 3.182 7.462 1.00 45.34 104 GLY A O 1
ATOM 809 N N . GLN A 1 105 ? 16.052 5.225 8.215 1.00 33.59 105 GLN A N 1
ATOM 810 C CA . GLN A 1 105 ? 15.111 5.450 9.313 1.00 33.59 105 GLN A CA 1
ATOM 811 C C . GLN A 1 105 ? 13.865 4.55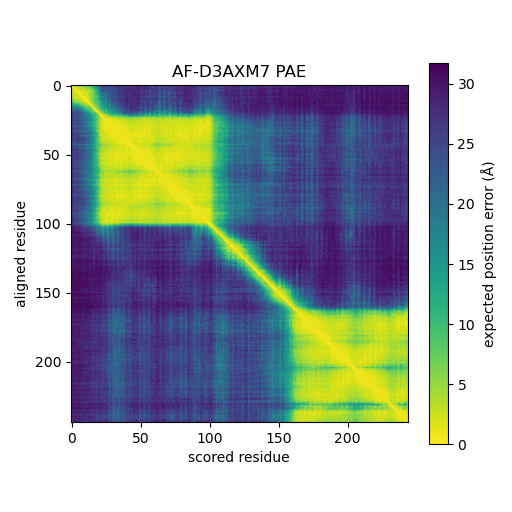7 9.269 1.00 33.59 105 GLN A C 1
ATOM 813 O O . GLN A 1 105 ? 13.016 4.647 8.381 1.00 33.59 105 GLN A O 1
ATOM 818 N N . CYS A 1 106 ? 13.757 3.731 10.301 1.00 39.12 106 CYS A N 1
ATOM 819 C CA . CYS A 1 106 ? 12.499 3.363 10.911 1.00 39.12 106 CYS A CA 1
ATOM 820 C C . CYS A 1 106 ? 11.611 4.611 11.059 1.00 39.12 106 CYS A C 1
ATOM 822 O O . CYS A 1 106 ? 11.744 5.347 12.028 1.00 39.12 106 CYS A O 1
ATOM 824 N N . ASP A 1 107 ? 10.690 4.832 10.130 1.00 33.62 107 ASP A N 1
ATOM 825 C CA . ASP A 1 107 ? 9.331 5.155 10.550 1.00 33.62 107 ASP A CA 1
ATOM 826 C C . ASP A 1 107 ? 8.601 3.811 10.633 1.00 33.62 107 ASP A C 1
ATOM 828 O O . ASP A 1 107 ? 7.834 3.416 9.752 1.00 33.62 107 ASP A O 1
ATOM 832 N N . ASP A 1 108 ? 8.961 3.047 11.663 1.00 38.47 108 ASP A N 1
ATOM 833 C CA . ASP A 1 108 ? 8.267 1.829 12.039 1.00 38.47 108 ASP A CA 1
ATOM 834 C C . ASP A 1 108 ? 6.977 2.226 12.761 1.00 38.47 108 ASP A C 1
ATOM 836 O O . ASP A 1 108 ? 6.982 2.983 13.726 1.00 38.47 108 ASP A O 1
ATOM 840 N N . ASN A 1 109 ? 5.863 1.700 12.270 1.00 45.56 109 ASN A N 1
ATOM 841 C CA . ASN A 1 109 ? 4.765 1.217 13.102 1.00 45.56 109 ASN A CA 1
ATOM 842 C C . ASN A 1 109 ? 4.113 0.043 12.362 1.00 45.56 109 ASN A C 1
ATOM 844 O O . ASN A 1 109 ? 2.907 0.013 12.121 1.00 45.56 109 ASN A O 1
ATOM 848 N N . ASP A 1 110 ? 4.946 -0.914 11.961 1.00 40.22 110 ASP A N 1
ATOM 849 C CA . ASP A 1 110 ? 4.508 -2.278 11.705 1.00 40.22 110 ASP A CA 1
ATOM 850 C C . ASP A 1 110 ? 5.242 -3.118 12.746 1.00 40.22 110 ASP A C 1
ATOM 852 O O . ASP A 1 110 ? 6.469 -3.205 12.734 1.00 40.22 110 ASP A O 1
ATOM 856 N N . SER A 1 111 ? 4.493 -3.571 13.745 1.00 44.44 111 SER A N 1
ATOM 857 C CA . SER A 1 111 ? 4.987 -4.400 14.835 1.00 44.44 111 SER A CA 1
ATOM 858 C C . SER A 1 111 ? 5.659 -5.642 14.262 1.00 44.44 111 SER A C 1
ATOM 860 O O . SER A 1 111 ? 5.010 -6.419 13.565 1.00 44.44 111 SER A O 1
ATOM 862 N N . ASP A 1 112 ? 6.958 -5.732 14.530 1.00 41.06 112 ASP A N 1
ATOM 863 C CA . ASP A 1 112 ? 7.706 -6.929 14.908 1.00 41.06 112 ASP A CA 1
ATOM 864 C C . ASP A 1 112 ? 7.045 -8.255 14.500 1.00 41.06 112 ASP A C 1
ATOM 866 O O . ASP A 1 112 ? 6.106 -8.715 15.143 1.00 41.06 112 ASP A O 1
ATOM 870 N N . PHE A 1 113 ? 7.534 -8.845 13.410 1.00 32.97 113 PHE A N 1
ATOM 871 C CA . PHE A 1 113 ? 7.353 -10.266 13.133 1.00 32.97 113 PHE A CA 1
ATOM 872 C C . PHE A 1 113 ? 8.724 -10.887 13.385 1.00 32.97 113 PHE A C 1
ATOM 874 O O . PHE A 1 113 ? 9.646 -10.709 12.580 1.00 32.97 113 PHE A O 1
ATOM 881 N N . THR A 1 114 ? 8.905 -11.492 14.556 1.00 43.50 114 THR A N 1
ATOM 882 C CA . THR A 1 114 ? 10.169 -12.134 14.909 1.00 43.50 114 THR A CA 1
ATOM 883 C C . THR A 1 114 ? 10.314 -13.440 14.130 1.00 43.50 114 THR A C 1
ATOM 885 O O . THR A 1 114 ? 9.340 -14.089 13.750 1.00 43.50 114 THR A O 1
ATOM 888 N N . LEU A 1 115 ? 11.563 -13.836 13.877 1.00 50.56 115 LEU A N 1
ATOM 889 C CA . LEU A 1 115 ? 11.913 -15.086 13.189 1.00 50.56 115 LEU A CA 1
ATOM 890 C C . LEU A 1 115 ? 11.385 -16.348 13.899 1.00 50.56 115 LEU A C 1
ATOM 892 O O . LEU A 1 115 ? 11.336 -17.402 13.272 1.00 50.56 115 LEU A O 1
ATOM 896 N N . ASP A 1 116 ? 10.943 -16.223 15.150 1.00 46.44 116 ASP A N 1
ATOM 897 C CA . ASP A 1 116 ? 10.331 -17.306 15.920 1.00 46.44 116 ASP A CA 1
ATOM 898 C C . ASP A 1 116 ? 8.879 -17.594 15.474 1.00 46.44 116 ASP A C 1
ATOM 900 O O . ASP A 1 116 ? 8.439 -18.735 15.551 1.00 46.44 116 ASP A O 1
ATOM 904 N N . GLU A 1 117 ? 8.157 -16.613 14.912 1.00 44.88 117 GLU A N 1
ATOM 905 C CA . GLU A 1 117 ? 6.769 -16.761 14.419 1.00 44.88 117 GLU A CA 1
ATOM 906 C C . GLU A 1 117 ? 6.718 -17.294 12.965 1.00 44.88 117 GLU A C 1
ATOM 908 O O . GLU A 1 117 ? 5.722 -17.853 12.511 1.00 44.88 117 GLU A O 1
ATOM 913 N N . LEU A 1 118 ? 7.832 -17.186 12.228 1.00 49.81 118 LEU A N 1
ATOM 914 C CA . LEU A 1 118 ? 8.015 -17.755 10.880 1.00 49.81 118 LEU A CA 1
ATOM 915 C C . LEU A 1 118 ? 8.185 -19.283 10.905 1.00 49.81 118 LEU A C 1
ATOM 917 O O . LEU A 1 118 ? 7.878 -19.945 9.914 1.00 49.81 118 LEU A O 1
ATOM 921 N N . ALA A 1 119 ? 8.658 -19.841 12.024 1.00 53.88 119 ALA A N 1
ATOM 922 C CA . ALA A 1 119 ? 8.855 -21.279 12.183 1.00 53.88 119 ALA A CA 1
ATOM 923 C C . ALA A 1 119 ? 7.524 -22.045 12.278 1.00 53.88 119 ALA A C 1
ATOM 925 O O . ALA A 1 119 ? 7.430 -23.148 11.751 1.00 53.88 119 ALA A O 1
ATOM 926 N N . GLU A 1 120 ? 6.482 -21.441 12.860 1.00 47.88 120 GLU A N 1
ATOM 927 C CA . GLU A 1 120 ? 5.151 -22.058 12.980 1.00 47.88 120 GLU A CA 1
ATOM 928 C C . GLU A 1 120 ? 4.372 -22.044 11.650 1.00 47.88 120 GLU A C 1
ATOM 930 O O . GLU A 1 120 ? 3.602 -22.956 11.368 1.00 47.88 120 GLU A O 1
ATOM 935 N N . VAL A 1 121 ? 4.609 -21.049 10.785 1.00 47.19 121 VAL A N 1
ATOM 936 C CA . VAL A 1 121 ? 3.922 -20.921 9.482 1.00 47.19 121 VAL A CA 1
ATOM 937 C C . VAL A 1 121 ? 4.460 -21.906 8.434 1.00 47.19 121 VAL A C 1
ATOM 939 O O . VAL A 1 121 ? 3.731 -22.323 7.534 1.00 47.19 121 VAL A O 1
ATOM 942 N N . LEU A 1 122 ? 5.733 -22.299 8.528 1.00 47.19 122 LEU A N 1
ATOM 943 C CA . LEU A 1 122 ? 6.364 -23.185 7.543 1.00 47.19 122 LEU A CA 1
ATOM 944 C C . LEU A 1 122 ? 5.896 -24.649 7.639 1.00 47.19 122 LEU A C 1
ATOM 946 O O . LEU A 1 122 ? 6.024 -25.370 6.650 1.00 47.19 122 LEU A O 1
ATOM 950 N N . GLU A 1 123 ? 5.319 -25.083 8.764 1.00 53.75 123 GLU A N 1
ATOM 951 C CA . GLU A 1 123 ? 4.800 -26.453 8.909 1.00 53.75 123 GLU A CA 1
ATOM 952 C C . GLU A 1 123 ? 3.432 -26.669 8.231 1.00 53.75 123 GLU A C 1
ATOM 954 O O . GLU A 1 123 ? 3.119 -27.796 7.858 1.00 53.75 123 GLU A O 1
ATOM 959 N N . GLU A 1 124 ? 2.646 -25.618 7.963 1.00 46.19 124 GLU A N 1
ATOM 960 C CA . GLU A 1 124 ? 1.327 -25.741 7.307 1.00 46.19 124 GLU A CA 1
ATOM 961 C C . GLU A 1 124 ? 1.406 -25.689 5.760 1.00 46.19 124 GLU A C 1
ATOM 963 O O . GLU A 1 124 ? 0.502 -26.142 5.061 1.00 46.19 124 GLU A O 1
ATOM 968 N N . TYR A 1 125 ? 2.508 -25.180 5.192 1.00 41.44 125 TYR A N 1
ATOM 969 C CA . TYR A 1 125 ? 2.653 -24.936 3.745 1.00 41.44 125 TYR A CA 1
ATOM 970 C C . TYR A 1 125 ? 3.070 -26.179 2.926 1.00 41.44 125 TYR A C 1
ATOM 972 O O . TYR A 1 125 ? 2.913 -26.195 1.706 1.00 41.44 125 TYR A O 1
ATOM 980 N N . TYR A 1 126 ? 3.571 -27.242 3.566 1.00 47.12 126 TYR A N 1
ATOM 981 C CA . TYR A 1 126 ? 4.151 -28.402 2.867 1.00 47.12 126 TYR A CA 1
ATOM 982 C C . TYR A 1 126 ? 3.132 -29.417 2.302 1.00 47.12 126 TYR A C 1
ATOM 984 O O . TYR A 1 126 ? 3.533 -30.301 1.548 1.00 47.12 126 TYR A O 1
ATOM 992 N N . GLU A 1 127 ? 1.828 -29.311 2.595 1.00 47.53 127 GLU A N 1
ATOM 993 C CA . GLU A 1 127 ? 0.817 -30.253 2.060 1.00 47.53 127 GLU A CA 1
ATOM 994 C C . GLU A 1 127 ? 0.114 -29.805 0.757 1.00 47.53 127 GLU A C 1
ATOM 996 O O . GLU A 1 127 ? -0.627 -30.590 0.167 1.00 47.53 127 GLU A O 1
ATOM 1001 N N . LEU A 1 128 ? 0.340 -28.587 0.245 1.00 37.62 128 LEU A N 1
ATOM 1002 C CA . LEU A 1 128 ? -0.422 -28.050 -0.903 1.00 37.62 128 LEU A CA 1
ATOM 1003 C C . LEU A 1 128 ? 0.215 -28.248 -2.296 1.00 37.62 128 LEU A C 1
ATOM 1005 O O . LEU A 1 128 ? -0.379 -27.831 -3.290 1.00 37.62 128 LEU A O 1
ATOM 1009 N N . GLU A 1 129 ? 1.374 -28.901 -2.425 1.00 39.72 129 GLU A N 1
ATOM 1010 C CA . GLU A 1 129 ? 2.069 -29.039 -3.725 1.00 39.72 129 GLU A CA 1
ATOM 1011 C C . GLU A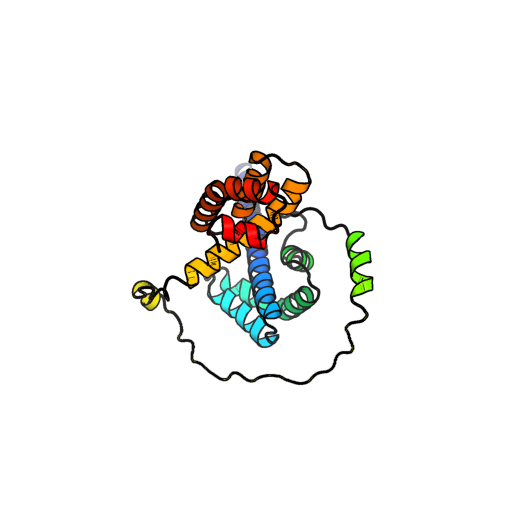 1 129 ? 1.479 -30.088 -4.696 1.00 39.72 129 GLU A C 1
ATOM 1013 O O . GLU A 1 129 ? 2.002 -30.248 -5.794 1.00 39.72 129 GLU A O 1
ATOM 1018 N N . ASN A 1 130 ? 0.369 -30.765 -4.374 1.00 42.50 130 ASN A N 1
ATOM 1019 C CA . ASN A 1 130 ? -0.220 -31.806 -5.238 1.00 42.50 130 ASN A CA 1
ATOM 1020 C C . ASN A 1 130 ? -1.733 -31.637 -5.486 1.00 42.50 130 ASN A C 1
ATOM 1022 O O . ASN A 1 130 ? -2.523 -32.536 -5.196 1.00 42.50 130 ASN A O 1
ATOM 1026 N N . TYR A 1 131 ? -2.155 -30.511 -6.070 1.00 34.38 131 TYR A N 1
ATOM 1027 C CA . TYR A 1 131 ? -3.480 -30.414 -6.700 1.00 34.38 131 TYR A CA 1
ATOM 1028 C C . TYR A 1 131 ? -3.368 -29.929 -8.148 1.00 34.38 131 TYR A C 1
ATOM 1030 O O . TYR A 1 131 ? -3.256 -28.738 -8.438 1.00 34.38 131 TYR A O 1
ATOM 1038 N N . GLU A 1 132 ? -3.386 -30.900 -9.055 1.00 41.56 132 GLU A N 1
ATOM 1039 C CA . GLU A 1 132 ? -3.500 -30.732 -10.498 1.00 41.56 132 GLU A CA 1
ATOM 1040 C C . GLU A 1 132 ? -4.972 -30.443 -10.840 1.00 41.56 132 GLU A C 1
ATOM 1042 O O . GLU A 1 132 ? -5.855 -31.250 -10.556 1.00 41.56 132 GLU A O 1
ATOM 1047 N N . SER A 1 133 ? -5.265 -29.284 -11.431 1.00 37.19 133 SER A N 1
ATOM 1048 C CA . SER A 1 133 ? -6.425 -29.171 -12.321 1.00 37.19 133 SER A CA 1
ATOM 1049 C C . SER A 1 133 ? -6.213 -28.076 -13.359 1.00 37.19 133 SER A C 1
ATOM 1051 O O . SER A 1 133 ? -5.958 -26.908 -13.060 1.00 37.19 133 SER A O 1
ATOM 1053 N N . GLU A 1 134 ? -6.274 -28.545 -14.595 1.00 41.44 134 GLU A N 1
ATOM 1054 C CA . GLU A 1 134 ? -6.436 -27.828 -15.846 1.00 41.44 134 GLU A CA 1
ATOM 1055 C C . GLU A 1 134 ? -7.660 -26.905 -15.759 1.00 41.44 134 GLU A C 1
ATOM 1057 O O . GLU A 1 134 ? -8.695 -27.341 -15.270 1.00 41.44 134 GLU A O 1
ATOM 1062 N N . ASP A 1 135 ? -7.515 -25.637 -16.166 1.00 31.38 135 ASP A N 1
ATOM 1063 C CA . ASP A 1 135 ? -8.540 -24.812 -16.839 1.00 31.38 135 ASP A CA 1
ATOM 1064 C C . ASP A 1 135 ? -8.091 -23.337 -16.862 1.00 31.38 135 ASP A C 1
ATOM 1066 O O . ASP A 1 135 ? -8.452 -22.503 -16.026 1.00 31.38 135 ASP A O 1
ATOM 1070 N N . VAL A 1 136 ? -7.263 -22.995 -17.855 1.00 35.00 136 VAL A N 1
ATOM 1071 C CA . VAL A 1 136 ? -6.955 -21.605 -18.216 1.00 35.00 136 VAL A CA 1
ATOM 1072 C C . VAL A 1 136 ? -8.101 -21.087 -19.086 1.00 35.00 136 VAL A C 1
ATOM 1074 O O . VAL A 1 136 ? -8.262 -21.517 -20.224 1.00 35.00 136 VAL A O 1
ATOM 1077 N N . VAL A 1 137 ? -8.908 -20.167 -18.555 1.00 28.53 137 VAL A N 1
ATOM 1078 C CA . VAL A 1 137 ? -9.956 -19.475 -19.321 1.00 28.53 137 VAL A CA 1
ATOM 1079 C C . VAL A 1 137 ? -9.336 -18.277 -20.046 1.00 28.53 137 VAL A C 1
ATOM 1081 O O . VAL A 1 137 ? -8.924 -17.305 -19.409 1.00 28.53 137 VAL A O 1
ATOM 1084 N N . ASP A 1 138 ? -9.286 -18.354 -21.376 1.00 29.27 138 ASP A N 1
ATOM 1085 C CA . ASP A 1 138 ? -8.915 -17.258 -22.275 1.00 29.27 138 ASP A CA 1
ATOM 1086 C C . ASP A 1 138 ? -9.871 -16.062 -22.136 1.00 29.27 138 ASP A C 1
ATOM 1088 O O . ASP A 1 138 ? -11.093 -16.207 -22.178 1.00 29.27 138 ASP A O 1
ATOM 1092 N N . PHE A 1 139 ? -9.310 -14.855 -22.047 1.00 26.44 139 PHE A N 1
ATOM 1093 C CA . PHE A 1 139 ? -10.022 -13.615 -22.361 1.00 26.44 139 PHE A CA 1
ATOM 1094 C C . PHE A 1 139 ? -9.137 -12.765 -23.274 1.00 26.44 139 PHE A C 1
ATOM 1096 O O . PHE A 1 139 ? -8.255 -12.029 -22.822 1.00 26.44 139 PHE A O 1
ATOM 1103 N N . GLU A 1 140 ? -9.368 -12.913 -24.577 1.00 36.91 140 GLU A N 1
ATOM 1104 C CA . GLU A 1 140 ? -8.815 -12.060 -25.621 1.00 36.91 140 GLU A CA 1
ATOM 1105 C C . GLU A 1 140 ? -9.297 -10.606 -25.481 1.00 36.91 140 GLU A C 1
ATOM 1107 O O . GLU A 1 140 ? -10.467 -10.334 -25.227 1.00 36.91 140 GLU A O 1
ATOM 1112 N N . ASN A 1 141 ? -8.346 -9.694 -25.701 1.00 35.16 141 ASN A N 1
ATOM 1113 C CA . ASN A 1 141 ? -8.474 -8.458 -26.475 1.00 35.16 141 ASN A CA 1
ATOM 1114 C C . ASN A 1 141 ? -9.705 -7.563 -26.242 1.00 35.16 141 ASN A C 1
ATOM 1116 O O . ASN A 1 141 ? -10.691 -7.658 -26.960 1.00 35.16 141 ASN A O 1
ATOM 1120 N N . ASP A 1 142 ? -9.531 -6.547 -25.392 1.00 28.81 142 ASP A N 1
ATOM 1121 C CA . ASP A 1 142 ? -10.124 -5.227 -25.633 1.00 28.81 142 ASP A CA 1
ATOM 1122 C C . ASP A 1 142 ? -9.020 -4.158 -25.556 1.00 28.81 142 ASP A C 1
ATOM 1124 O O . ASP A 1 142 ? -8.243 -4.076 -24.597 1.00 28.81 142 ASP A O 1
ATOM 1128 N N . GLU A 1 143 ? -8.925 -3.359 -26.615 1.00 35.88 143 GLU A N 1
ATOM 1129 C CA . GLU A 1 143 ? -7.946 -2.298 -26.842 1.00 35.88 143 GLU A CA 1
ATOM 1130 C C . GLU A 1 143 ? -8.031 -1.211 -25.755 1.00 35.88 143 GLU A C 1
ATOM 1132 O O . GLU A 1 143 ? -8.962 -0.407 -25.717 1.00 35.88 143 GLU A O 1
ATOM 1137 N N . VAL A 1 144 ? -7.040 -1.129 -24.859 1.00 37.88 144 VAL A N 1
ATOM 1138 C CA . VAL A 1 144 ? -6.966 -0.007 -23.908 1.00 37.88 144 VAL A CA 1
ATOM 1139 C C . VAL A 1 144 ? -6.176 1.142 -24.531 1.00 37.88 144 VAL A C 1
ATOM 1141 O O . VAL A 1 144 ? -4.943 1.146 -24.535 1.00 37.88 144 VAL A O 1
ATOM 1144 N N . GLU A 1 145 ? -6.914 2.133 -25.028 1.00 36.06 145 GLU A N 1
ATOM 1145 C CA . GLU A 1 145 ? -6.402 3.395 -25.564 1.00 36.06 145 GLU A CA 1
ATOM 1146 C C . GLU A 1 145 ? -5.485 4.126 -24.556 1.00 36.06 145 GLU A C 1
ATOM 1148 O O . GLU A 1 145 ? -5.764 4.255 -23.359 1.00 36.06 145 GLU A O 1
ATOM 1153 N N . PHE A 1 146 ? -4.350 4.614 -25.052 1.00 34.78 146 PHE A N 1
ATOM 1154 C CA . PHE A 1 146 ? -3.306 5.284 -24.280 1.00 34.78 146 PHE A CA 1
ATOM 1155 C C . PHE A 1 146 ? -3.773 6.668 -23.785 1.00 34.78 146 PHE A C 1
ATOM 1157 O O . PHE A 1 146 ? -4.089 7.559 -24.573 1.00 34.78 146 PHE A O 1
ATOM 1164 N N . VAL A 1 147 ? -3.797 6.889 -22.466 1.00 33.53 147 VAL A N 1
ATOM 1165 C CA . VAL A 1 147 ? -4.240 8.172 -21.890 1.00 33.53 147 VAL A CA 1
ATOM 1166 C C . VAL A 1 147 ? -3.138 9.233 -22.020 1.00 33.53 147 VAL A C 1
ATOM 1168 O O . VAL A 1 147 ? -2.113 9.167 -21.344 1.00 33.53 147 VAL A O 1
ATOM 1171 N N . THR A 1 148 ? -3.367 10.246 -22.859 1.00 43.53 148 THR A N 1
ATOM 1172 C CA . THR A 1 148 ? -2.491 11.420 -23.027 1.00 43.53 148 THR A CA 1
ATOM 1173 C C . THR A 1 148 ? -2.839 12.551 -22.044 1.00 43.53 148 THR A C 1
ATOM 1175 O O . THR A 1 148 ? -3.949 12.628 -21.512 1.00 43.53 148 THR A O 1
ATOM 1178 N N . ALA A 1 149 ? -1.902 13.482 -21.816 1.00 41.59 149 ALA A N 1
ATOM 1179 C CA . ALA A 1 149 ? -2.117 14.667 -20.972 1.00 41.59 149 ALA A CA 1
ATOM 1180 C C . ALA A 1 149 ? -3.241 15.591 -21.489 1.00 41.59 149 ALA A C 1
ATOM 1182 O O . ALA A 1 149 ? -3.867 16.314 -20.712 1.00 41.59 149 ALA A O 1
ATOM 1183 N N . GLU A 1 150 ? -3.516 15.549 -22.792 1.00 37.38 150 GLU A N 1
ATOM 1184 C CA . GLU A 1 150 ? -4.611 16.275 -23.433 1.00 37.38 150 GLU A CA 1
ATOM 1185 C C . GLU A 1 150 ? -5.965 15.589 -23.181 1.00 37.38 150 GLU A C 1
ATOM 1187 O O . GLU A 1 150 ? -6.931 16.251 -22.790 1.00 37.38 150 GLU A O 1
ATOM 1192 N N . ASN A 1 151 ? -6.002 14.251 -23.245 1.00 41.03 151 ASN A N 1
ATOM 1193 C CA . ASN A 1 151 ? -7.176 13.450 -22.886 1.00 41.03 151 ASN A CA 1
ATOM 1194 C C . ASN A 1 151 ? -7.532 13.586 -21.396 1.00 41.03 151 ASN A C 1
ATOM 1196 O O . ASN A 1 151 ? -8.710 13.632 -21.054 1.00 41.03 151 ASN A O 1
ATOM 1200 N N . LEU A 1 152 ? -6.544 13.770 -20.512 1.00 45.22 152 LEU A N 1
ATOM 1201 C CA . LEU A 1 152 ? -6.751 14.005 -19.074 1.00 45.22 152 LEU A CA 1
ATOM 1202 C C . LEU A 1 152 ? -7.433 15.350 -18.763 1.00 45.22 152 LEU A C 1
ATOM 1204 O O . LEU A 1 152 ? -8.171 15.456 -17.786 1.00 45.22 152 LEU A O 1
ATOM 1208 N N . ARG A 1 153 ? -7.206 16.379 -19.590 1.00 48.56 153 ARG A N 1
ATOM 1209 C CA . ARG A 1 153 ? -7.830 17.708 -19.437 1.00 48.56 153 ARG A CA 1
ATOM 1210 C C . ARG A 1 153 ? -9.248 17.761 -20.007 1.00 48.56 153 ARG A C 1
ATOM 1212 O O . ARG A 1 153 ? -10.066 18.541 -19.529 1.00 48.56 153 ARG A O 1
ATOM 1219 N N . LYS A 1 154 ? -9.539 16.930 -21.013 1.00 41.12 154 LYS A N 1
ATOM 1220 C CA . LYS A 1 154 ? -10.871 16.762 -21.620 1.00 41.12 154 LYS A CA 1
ATOM 1221 C C . LYS A 1 154 ? -11.739 15.722 -20.910 1.00 41.12 154 LYS A C 1
ATOM 1223 O O . LYS A 1 154 ? -12.947 15.689 -21.142 1.00 41.12 154 LYS A O 1
ATOM 1228 N N . TRP A 1 155 ? -11.147 14.892 -20.051 1.00 29.11 155 TRP A N 1
ATOM 1229 C CA . TRP A 1 155 ? -11.850 13.867 -19.292 1.00 29.11 155 TRP A CA 1
ATOM 1230 C C . TRP A 1 155 ? -12.864 14.503 -18.339 1.00 29.11 155 TRP A C 1
ATOM 1232 O O . TRP A 1 155 ? -12.540 14.952 -17.239 1.00 29.11 155 TRP A O 1
ATOM 1242 N N . LYS A 1 156 ? -14.131 14.522 -18.755 1.00 38.25 156 LYS A N 1
ATOM 1243 C CA . LYS A 1 156 ? -15.242 14.585 -17.812 1.00 38.25 156 LYS A CA 1
ATOM 1244 C C . LYS A 1 156 ? -15.488 13.156 -17.339 1.00 38.25 156 LYS A C 1
ATOM 1246 O O . LYS A 1 156 ? -15.862 12.329 -18.170 1.00 38.25 156 LYS A O 1
ATOM 1251 N N . PRO A 1 157 ? -15.291 12.840 -16.048 1.00 38.91 157 PRO A N 1
ATOM 1252 C CA . PRO A 1 157 ? -15.603 11.515 -15.546 1.00 38.91 157 PRO A CA 1
ATOM 1253 C C . PRO A 1 157 ? -17.081 11.230 -15.783 1.00 38.91 157 PRO A C 1
ATOM 1255 O O . PRO A 1 157 ? -17.944 11.783 -15.099 1.00 38.91 157 PRO A O 1
ATOM 1258 N N . HIS A 1 158 ? -17.385 10.327 -16.708 1.00 41.72 158 HIS A N 1
ATOM 1259 C CA . HIS A 1 158 ? -18.631 9.591 -16.620 1.00 41.72 158 HIS A CA 1
ATOM 1260 C C . HIS A 1 158 ? -18.464 8.615 -15.454 1.00 41.72 158 HIS A C 1
ATOM 1262 O O . HIS A 1 158 ? -17.959 7.512 -15.631 1.00 41.72 158 HIS A O 1
ATOM 1268 N N . ILE A 1 159 ? -18.802 9.052 -14.235 1.00 41.88 159 ILE A N 1
ATOM 1269 C CA . ILE A 1 159 ? -18.815 8.192 -13.047 1.00 41.88 159 ILE A CA 1
ATOM 1270 C C . ILE A 1 159 ? -19.960 7.192 -13.246 1.00 41.88 159 ILE A C 1
ATOM 1272 O O . ILE A 1 159 ? -21.121 7.604 -13.160 1.00 41.88 159 ILE A O 1
ATOM 1276 N N . PRO A 1 160 ? -19.689 5.894 -13.490 1.00 38.38 160 PRO A N 1
ATOM 1277 C CA . PRO A 1 160 ? -20.744 4.893 -13.534 1.00 38.38 160 PRO A CA 1
ATOM 1278 C C . PRO A 1 160 ? -21.423 4.890 -12.162 1.00 38.38 160 PRO A C 1
ATOM 1280 O O . PRO A 1 160 ? -20.767 4.823 -11.117 1.00 38.38 160 PRO A O 1
ATOM 1283 N N . GLY A 1 161 ? -22.737 5.107 -12.186 1.00 43.38 161 GLY A N 1
ATOM 1284 C CA . GLY A 1 161 ? -23.494 5.712 -11.096 1.00 4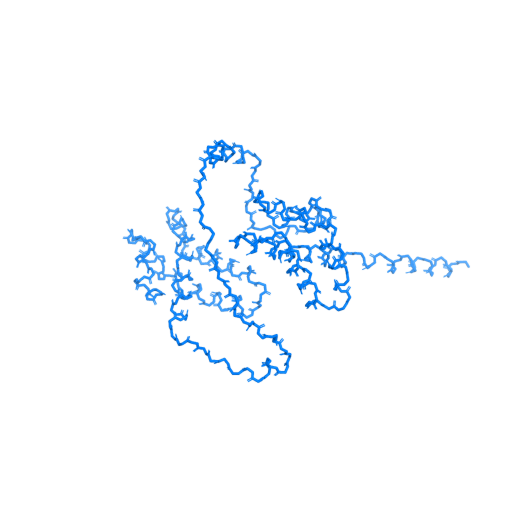3.38 161 GLY A CA 1
ATOM 1285 C C . GLY A 1 161 ? -23.453 4.948 -9.775 1.00 43.38 161 GLY A C 1
ATOM 1286 O O . GLY A 1 161 ? -23.189 3.754 -9.759 1.00 43.38 161 GLY A O 1
ATOM 1287 N N . LYS A 1 162 ? -23.734 5.680 -8.683 1.00 49.59 162 LYS A N 1
ATOM 1288 C CA . LYS A 1 162 ? -24.118 5.321 -7.288 1.00 49.59 162 LYS A CA 1
ATOM 1289 C C . LYS A 1 162 ? -23.626 3.984 -6.671 1.00 49.59 162 LYS A C 1
ATOM 1291 O O . LYS A 1 162 ? -23.179 3.987 -5.524 1.00 49.59 162 LYS A O 1
ATOM 1296 N N . ASN A 1 163 ? -23.665 2.869 -7.394 1.00 56.19 163 ASN A N 1
ATOM 1297 C CA . ASN A 1 163 ? -23.191 1.533 -7.030 1.00 56.19 163 ASN A CA 1
ATOM 1298 C C . ASN A 1 163 ? -21.683 1.458 -6.743 1.00 56.19 163 ASN A C 1
ATOM 1300 O O . ASN A 1 163 ? -21.292 0.761 -5.808 1.00 56.19 163 ASN A O 1
ATOM 1304 N N . ILE A 1 164 ? -20.832 2.206 -7.457 1.00 50.62 164 ILE A N 1
ATOM 1305 C CA . ILE A 1 164 ? -19.384 2.243 -7.172 1.00 50.62 164 ILE A CA 1
ATOM 1306 C C . ILE A 1 164 ? -19.107 2.863 -5.795 1.00 50.62 164 ILE A C 1
ATOM 1308 O O . ILE A 1 164 ? -18.393 2.284 -4.977 1.00 50.62 164 ILE A O 1
ATOM 1312 N N . ILE A 1 165 ? -19.728 4.006 -5.495 1.00 65.50 165 ILE A N 1
ATOM 1313 C CA . ILE A 1 165 ? -19.570 4.690 -4.204 1.00 65.50 165 ILE A CA 1
ATOM 1314 C C . ILE A 1 165 ? -20.093 3.798 -3.071 1.00 65.50 165 ILE A C 1
ATOM 1316 O O . ILE A 1 165 ? -19.429 3.666 -2.046 1.00 65.50 165 ILE A O 1
ATOM 1320 N N . LYS A 1 166 ? -21.235 3.122 -3.274 1.00 69.44 166 LYS A N 1
ATOM 1321 C CA . LYS A 1 166 ? -21.783 2.146 -2.319 1.00 69.44 166 LYS A CA 1
ATOM 1322 C C . LYS A 1 166 ? -20.815 0.978 -2.070 1.00 69.44 166 LYS A C 1
ATOM 1324 O O . LYS A 1 166 ? -20.577 0.628 -0.916 1.00 69.44 166 LYS A O 1
ATOM 1329 N N . LYS A 1 167 ? -20.194 0.432 -3.124 1.00 68.44 167 LYS A N 1
ATOM 1330 C CA . LYS A 1 167 ? -19.195 -0.651 -3.038 1.00 68.44 167 LYS A CA 1
ATOM 1331 C C . LYS A 1 167 ? -17.978 -0.240 -2.206 1.00 68.44 167 LYS A C 1
ATOM 1333 O O . LYS A 1 167 ? -17.566 -0.986 -1.321 1.00 68.44 167 LYS A O 1
ATOM 1338 N N . TYR A 1 168 ? -17.426 0.950 -2.443 1.00 75.56 168 TYR A N 1
ATOM 1339 C CA . TYR A 1 168 ? -16.278 1.447 -1.676 1.00 75.56 168 TYR A CA 1
ATOM 1340 C C . TYR A 1 168 ? -16.641 1.855 -0.244 1.00 75.56 168 TYR A C 1
ATOM 1342 O O . TYR A 1 168 ? -15.841 1.639 0.662 1.00 75.56 168 TYR A O 1
ATOM 1350 N N . LYS A 1 169 ? -17.856 2.368 -0.007 1.00 80.31 169 LYS A N 1
ATOM 1351 C CA . LYS A 1 169 ? -18.361 2.678 1.341 1.00 80.31 169 LYS A CA 1
ATOM 1352 C C . LYS A 1 169 ? -18.477 1.418 2.206 1.00 80.31 169 LYS A C 1
ATOM 1354 O O . LYS A 1 169 ? -18.047 1.430 3.358 1.00 80.31 169 LYS A O 1
ATOM 1359 N N . CYS A 1 170 ? -18.975 0.327 1.623 1.00 82.31 170 CYS A N 1
ATOM 1360 C CA . CYS A 1 170 ? -19.120 -0.951 2.315 1.00 82.31 170 CYS A CA 1
ATOM 1361 C C . CYS A 1 170 ? -17.757 -1.600 2.591 1.00 82.31 170 CYS A C 1
ATOM 1363 O O . CYS A 1 170 ? -17.483 -2.004 3.720 1.00 82.31 170 CYS A O 1
ATOM 1365 N N . LYS A 1 171 ? -16.843 -1.584 1.607 1.00 82.62 171 LYS A N 1
ATOM 1366 C CA . LYS A 1 171 ? -15.452 -2.029 1.805 1.00 82.62 171 LYS A CA 1
ATOM 1367 C C . LYS A 1 171 ? -14.735 -1.246 2.908 1.00 82.62 171 LYS A C 1
ATOM 1369 O O . LYS A 1 171 ? -14.073 -1.851 3.744 1.00 82.62 171 LYS A O 1
ATOM 1374 N N . ALA A 1 172 ? -14.892 0.078 2.932 1.00 83.56 172 ALA A N 1
ATOM 1375 C CA . ALA A 1 172 ? -14.294 0.921 3.963 1.00 83.56 172 ALA A CA 1
ATOM 1376 C C . ALA A 1 172 ? -14.832 0.580 5.359 1.00 83.56 172 ALA A C 1
ATOM 1378 O O . ALA A 1 172 ? -14.056 0.501 6.304 1.00 83.56 172 ALA A O 1
ATOM 1379 N N . CYS A 1 173 ? -16.138 0.333 5.492 1.00 88.00 173 CYS A N 1
ATOM 1380 C CA . CYS A 1 173 ? -16.694 -0.084 6.772 1.00 88.00 173 CYS A CA 1
ATOM 1381 C C . CYS A 1 173 ? -16.144 -1.434 7.233 1.00 88.00 173 CYS A C 1
ATOM 1383 O O . CYS A 1 173 ? -15.673 -1.522 8.360 1.00 88.00 173 CYS A O 1
ATOM 1385 N N . ASN A 1 174 ? -16.135 -2.452 6.367 1.00 86.88 174 ASN A N 1
ATOM 1386 C CA . ASN A 1 174 ? -15.636 -3.779 6.737 1.00 86.88 174 ASN A CA 1
ATOM 1387 C C . ASN A 1 174 ? -14.192 -3.720 7.256 1.00 86.88 174 ASN A C 1
ATOM 1389 O O . ASN A 1 174 ? -13.878 -4.341 8.268 1.00 86.88 174 ASN A O 1
ATOM 1393 N N . PHE A 1 175 ? -13.341 -2.915 6.612 1.00 84.75 175 PHE A N 1
ATOM 1394 C CA . PHE A 1 175 ? -11.975 -2.663 7.073 1.00 84.75 175 PHE A CA 1
ATOM 1395 C C . PHE A 1 175 ? -11.936 -2.042 8.480 1.00 84.75 175 PHE A C 1
ATOM 1397 O O . PHE A 1 175 ? -11.247 -2.549 9.365 1.00 84.75 175 PHE A O 1
ATOM 1404 N N . LEU A 1 176 ? -12.704 -0.969 8.712 1.00 87.62 176 LEU A N 1
ATOM 1405 C CA . LEU A 1 176 ? -12.745 -0.291 10.012 1.00 87.62 176 LEU A CA 1
ATOM 1406 C C . LEU A 1 176 ? -13.289 -1.200 11.120 1.00 87.62 176 LEU A C 1
ATOM 1408 O O . LEU A 1 176 ? -12.759 -1.193 12.227 1.00 87.62 176 LEU A O 1
ATOM 1412 N N . VAL A 1 177 ? -14.326 -1.988 10.828 1.00 90.50 177 VAL A N 1
ATOM 1413 C CA . VAL A 1 177 ? -14.946 -2.895 11.797 1.00 90.50 177 VAL A CA 1
ATOM 1414 C C . VAL A 1 177 ? -14.008 -4.044 12.152 1.00 90.50 177 VAL A C 1
ATOM 1416 O O . VAL A 1 177 ? -13.841 -4.314 13.334 1.00 90.50 177 VAL A O 1
ATOM 1419 N N . SER A 1 178 ? -13.338 -4.656 11.170 1.00 87.50 178 SER A N 1
ATOM 1420 C CA . SER A 1 178 ? -12.346 -5.713 11.418 1.00 87.50 178 SER A CA 1
ATOM 1421 C C . SER A 1 178 ? -11.219 -5.230 12.339 1.00 87.50 178 SER A C 1
ATOM 1423 O O . SER A 1 178 ? -10.840 -5.920 13.282 1.00 87.50 178 SER A O 1
ATOM 1425 N N . ARG A 1 179 ? -10.732 -3.999 12.133 1.00 85.00 179 ARG A N 1
ATOM 1426 C CA . ARG A 1 179 ? -9.687 -3.408 12.981 1.00 85.00 179 ARG A CA 1
ATOM 1427 C C . ARG A 1 179 ? -10.204 -3.037 14.377 1.00 85.00 179 ARG A C 1
ATOM 1429 O O . ARG A 1 179 ? -9.493 -3.221 15.361 1.00 85.00 179 ARG A O 1
ATOM 1436 N N . ALA A 1 180 ? -11.428 -2.513 14.469 1.00 89.31 180 ALA A N 1
ATOM 1437 C CA . ALA A 1 180 ? -12.036 -2.091 15.729 1.00 89.31 180 ALA A CA 1
ATOM 1438 C C . ALA A 1 180 ? -12.492 -3.271 16.602 1.00 89.31 180 ALA A C 1
ATOM 1440 O O . ALA A 1 180 ? -12.483 -3.150 17.822 1.00 89.31 180 ALA A O 1
ATOM 1441 N N . GLU A 1 181 ? -12.866 -4.407 16.008 1.00 88.56 181 GLU A N 1
ATOM 1442 C CA . GLU A 1 181 ? -13.407 -5.568 16.719 1.00 88.56 181 GLU A CA 1
ATOM 1443 C C . GLU A 1 181 ? -12.459 -6.077 17.810 1.00 88.56 181 GLU A C 1
ATOM 1445 O O . GLU A 1 181 ? -12.864 -6.190 18.967 1.00 88.56 181 GLU A O 1
ATOM 1450 N N . HIS A 1 182 ? -11.187 -6.321 17.473 1.00 85.62 182 HIS A N 1
ATOM 1451 C CA . HIS A 1 182 ? -10.197 -6.765 18.457 1.00 85.62 182 HIS A CA 1
ATOM 1452 C C . HIS A 1 182 ? -10.007 -5.725 19.569 1.00 85.62 182 HIS A C 1
ATOM 1454 O O . HIS A 1 182 ? -9.976 -6.074 20.744 1.00 85.62 182 HIS A O 1
ATOM 1460 N N . MET A 1 183 ? -9.966 -4.437 19.216 1.00 86.12 183 MET A N 1
ATOM 1461 C CA . MET A 1 183 ? -9.770 -3.357 20.186 1.00 86.12 183 MET A CA 1
ATOM 1462 C C . MET A 1 183 ? -10.950 -3.215 21.157 1.00 86.12 183 MET A C 1
ATOM 1464 O O . MET A 1 183 ? -10.746 -2.945 22.339 1.00 86.12 183 MET A O 1
ATOM 1468 N N . VAL A 1 184 ? -12.180 -3.432 20.684 1.00 90.12 184 VAL A N 1
ATOM 1469 C CA . VAL A 1 184 ? -13.370 -3.459 21.545 1.00 90.12 184 VAL A CA 1
ATOM 1470 C C . VAL A 1 184 ? -13.335 -4.672 22.480 1.00 90.12 184 VAL A C 1
ATOM 1472 O O . VAL A 1 184 ? -13.644 -4.514 23.658 1.00 90.12 184 VAL A O 1
ATOM 1475 N N . LYS A 1 185 ? -12.905 -5.851 22.000 1.00 88.00 185 LYS A N 1
ATOM 1476 C CA . LYS A 1 185 ? -12.785 -7.073 22.823 1.00 88.00 185 LYS A CA 1
ATOM 1477 C C . LYS A 1 185 ? -11.793 -6.915 23.980 1.00 88.00 185 LYS A C 1
ATOM 1479 O O . LYS A 1 185 ? -12.042 -7.442 25.058 1.00 88.00 185 LYS A O 1
ATOM 1484 N N . ILE A 1 186 ? -10.721 -6.144 23.792 1.00 90.69 186 ILE A N 1
ATOM 1485 C CA . ILE A 1 186 ? -9.744 -5.827 24.850 1.00 90.69 186 ILE A CA 1
ATOM 1486 C C . ILE A 1 186 ? -10.083 -4.542 25.635 1.00 90.69 186 ILE A C 1
ATOM 1488 O O . ILE A 1 186 ? -9.200 -3.933 26.235 1.00 90.69 186 ILE A O 1
ATOM 1492 N N . ASN A 1 187 ? -11.352 -4.110 25.633 1.00 91.62 187 ASN A N 1
ATOM 1493 C CA . ASN A 1 187 ? -11.864 -2.963 26.397 1.00 91.62 187 ASN A CA 1
ATOM 1494 C C . ASN A 1 187 ? -11.154 -1.616 26.135 1.00 91.62 187 ASN A C 1
ATOM 1496 O O . ASN A 1 187 ? -11.112 -0.754 27.017 1.00 91.62 187 ASN A O 1
ATOM 1500 N N . LYS A 1 188 ? -10.633 -1.381 24.922 1.00 93.06 188 LYS A N 1
ATOM 1501 C CA . LYS A 1 188 ? -10.070 -0.070 24.557 1.00 93.06 188 LYS A CA 1
ATOM 1502 C C . LYS A 1 188 ? -11.143 1.018 24.503 1.00 93.06 188 LYS A C 1
ATOM 1504 O O . LYS A 1 188 ? -12.293 0.788 24.120 1.00 93.06 188 LYS A O 1
ATOM 1509 N N . THR A 1 189 ? -10.751 2.238 24.860 1.00 94.06 189 THR A N 1
ATOM 1510 C CA . THR A 1 189 ? -11.626 3.413 24.815 1.00 94.06 189 THR A CA 1
ATOM 1511 C C . THR A 1 189 ? -11.908 3.843 23.377 1.00 94.06 189 THR A C 1
ATOM 1513 O O . THR A 1 189 ? -11.138 3.582 22.451 1.00 94.06 189 THR A O 1
ATOM 1516 N N . ALA A 1 190 ? -13.011 4.569 23.176 1.00 91.62 190 ALA A N 1
ATOM 1517 C CA . ALA A 1 190 ? -13.344 5.085 21.851 1.00 91.62 190 ALA A CA 1
ATOM 1518 C C . ALA A 1 190 ? -12.280 6.039 21.294 1.00 91.62 190 ALA A C 1
ATOM 1520 O O . ALA A 1 190 ? -12.044 6.043 20.089 1.00 91.62 190 ALA A O 1
ATOM 1521 N N . GLN A 1 191 ? -11.605 6.789 22.169 1.00 93.19 191 GLN A N 1
ATOM 1522 C CA . GLN A 1 191 ? -10.516 7.687 21.793 1.00 93.19 191 GLN A CA 1
ATOM 1523 C C . GLN A 1 191 ? -9.276 6.912 21.332 1.00 93.19 191 GLN A C 1
ATOM 1525 O O . GLN A 1 191 ? -8.700 7.257 20.303 1.00 93.19 191 GLN A O 1
ATOM 1530 N N . GLU A 1 192 ? -8.898 5.836 22.029 1.00 92.44 192 GLU A N 1
ATOM 1531 C CA . GLU A 1 192 ? -7.782 4.973 21.612 1.00 92.44 192 GLU A CA 1
ATOM 1532 C C . GLU A 1 192 ? -8.062 4.298 20.264 1.00 92.44 192 GLU A C 1
ATOM 1534 O O . GLU A 1 192 ? -7.214 4.316 19.372 1.00 92.44 192 GLU A O 1
ATOM 1539 N N . ILE A 1 193 ? -9.271 3.753 20.084 1.00 92.00 193 ILE A N 1
ATOM 1540 C CA . ILE A 1 193 ? -9.691 3.118 18.826 1.00 92.00 193 ILE A CA 1
ATOM 1541 C C . ILE A 1 193 ? -9.681 4.134 17.684 1.00 92.00 193 ILE A C 1
ATOM 1543 O O . ILE A 1 193 ? -9.152 3.860 16.608 1.00 92.00 193 ILE A O 1
ATOM 1547 N N . GLN A 1 194 ? -10.225 5.330 17.913 1.00 93.38 194 GLN A N 1
ATOM 1548 C CA . GLN A 1 194 ? -10.234 6.388 16.910 1.00 93.38 194 GLN A CA 1
ATOM 1549 C C . GLN A 1 194 ? -8.818 6.819 16.525 1.00 93.38 194 GLN A C 1
ATOM 1551 O O . GLN A 1 194 ? -8.531 6.921 15.335 1.00 93.38 194 GLN A O 1
ATOM 1556 N N . SER A 1 195 ? -7.936 7.023 17.505 1.00 93.50 195 SER A N 1
ATOM 1557 C CA . SER A 1 195 ? -6.541 7.405 17.269 1.00 93.50 195 SER A CA 1
ATOM 1558 C C . SER A 1 195 ? -5.814 6.371 16.403 1.00 93.50 195 SER A C 1
ATOM 1560 O O . SER A 1 195 ? -5.167 6.724 15.417 1.00 93.50 195 SER A O 1
ATOM 1562 N N . HIS A 1 196 ? -6.002 5.078 16.689 1.00 91.19 196 HIS A N 1
ATOM 1563 C CA . HIS A 1 196 ? -5.400 3.990 15.911 1.00 91.19 196 HIS A CA 1
ATOM 1564 C C . HIS A 1 196 ? -5.891 3.949 14.457 1.00 91.19 196 HIS A C 1
ATOM 1566 O O . HIS A 1 196 ? -5.113 3.803 13.506 1.00 91.19 196 HIS A O 1
ATOM 1572 N N . LEU A 1 197 ? -7.198 4.131 14.260 1.00 88.88 197 LEU A N 1
ATOM 1573 C CA . LEU A 1 197 ? -7.800 4.193 12.929 1.00 88.88 197 LEU A CA 1
ATOM 1574 C C . LEU A 1 197 ? -7.350 5.448 12.156 1.00 88.88 197 LEU A C 1
ATOM 1576 O O . LEU A 1 197 ? -7.098 5.375 10.954 1.00 88.88 197 LEU A O 1
ATOM 1580 N N . GLU A 1 198 ? -7.199 6.594 12.825 1.00 90.50 198 GLU A N 1
ATOM 1581 C CA . GLU A 1 198 ? -6.681 7.826 12.218 1.00 90.50 198 GLU A CA 1
ATOM 1582 C C . GLU A 1 198 ? -5.196 7.723 11.864 1.00 90.50 198 GLU A C 1
ATOM 1584 O O . GLU A 1 198 ? -4.771 8.280 10.848 1.00 90.50 198 GLU A O 1
ATOM 1589 N N . HIS A 1 199 ? -4.413 6.996 12.663 1.00 89.81 199 HIS A N 1
ATOM 1590 C CA . HIS A 1 199 ? -3.016 6.712 12.360 1.00 89.81 199 HIS A CA 1
ATOM 1591 C C . HIS A 1 199 ? -2.891 5.890 11.073 1.00 89.81 199 HIS A C 1
ATOM 1593 O O . HIS A 1 199 ? -2.109 6.243 10.191 1.00 89.81 199 HIS A O 1
ATOM 1599 N N . SER A 1 200 ? -3.760 4.888 10.900 1.00 82.06 200 SER A N 1
ATOM 1600 C CA . SER A 1 200 ? -3.836 4.072 9.677 1.00 82.06 200 SER A CA 1
ATOM 1601 C C . SER A 1 200 ? -4.151 4.905 8.421 1.00 82.06 200 SER A C 1
ATOM 1603 O O . SER A 1 200 ? -3.787 4.534 7.308 1.00 82.06 200 SER A O 1
ATOM 1605 N N . CYS A 1 201 ? -4.784 6.076 8.563 1.00 84.25 201 CYS A N 1
ATOM 1606 C CA . CYS A 1 201 ? -5.002 6.985 7.435 1.00 84.25 201 CYS A CA 1
ATOM 1607 C C . CYS A 1 201 ? -3.715 7.647 6.923 1.00 84.25 201 CYS A C 1
ATOM 1609 O O . CYS A 1 201 ? -3.715 8.165 5.807 1.00 84.25 201 CYS A O 1
ATOM 1611 N N . ASN A 1 202 ? -2.634 7.685 7.703 1.00 85.88 202 ASN A N 1
ATOM 1612 C CA . ASN A 1 202 ? -1.378 8.299 7.265 1.00 85.88 202 ASN A CA 1
ATOM 1613 C C . ASN A 1 202 ? -0.647 7.439 6.220 1.00 85.88 202 ASN A C 1
ATOM 1615 O O . ASN A 1 202 ? 0.173 7.967 5.477 1.00 85.88 202 ASN A O 1
ATOM 1619 N N . THR A 1 203 ? -1.003 6.155 6.093 1.00 75.69 203 THR A N 1
ATOM 1620 C CA . THR A 1 203 ? -0.488 5.245 5.057 1.00 75.69 203 THR A CA 1
ATOM 1621 C C . THR A 1 203 ? -0.882 5.682 3.643 1.00 75.69 203 THR A C 1
ATOM 1623 O O . THR A 1 203 ? -0.221 5.329 2.666 1.00 75.69 203 THR A O 1
ATOM 1626 N N . PHE A 1 204 ? -1.942 6.485 3.492 1.00 62.25 204 PHE A N 1
ATOM 1627 C CA . PHE A 1 204 ? -2.273 7.069 2.198 1.00 62.25 204 PHE A CA 1
ATOM 1628 C C . PHE A 1 204 ? -1.199 8.095 1.803 1.00 62.25 204 PHE A C 1
ATOM 1630 O O . PHE A 1 204 ? -1.185 9.213 2.307 1.00 62.25 204 PHE A O 1
ATOM 1637 N N . GLY A 1 205 ? -0.354 7.773 0.819 1.00 52.38 205 GLY A N 1
ATOM 1638 C CA . GLY A 1 205 ? 0.690 8.674 0.294 1.00 52.38 205 GLY A CA 1
ATOM 1639 C C . GLY A 1 205 ? 0.178 9.942 -0.417 1.00 52.38 205 GLY A C 1
ATOM 1640 O O . GLY A 1 205 ? 0.945 10.662 -1.048 1.00 52.38 205 GLY A O 1
ATOM 1641 N N . VAL A 1 206 ? -1.126 10.228 -0.342 1.00 64.38 206 VAL A N 1
ATOM 1642 C CA . VAL A 1 206 ? -1.799 11.343 -1.015 1.00 64.38 206 VAL A CA 1
ATOM 1643 C C . VAL A 1 206 ? -2.539 12.182 0.028 1.00 64.38 206 VAL A C 1
ATOM 1645 O O . VAL A 1 206 ? -3.555 11.753 0.574 1.00 64.38 206 VAL A O 1
ATOM 1648 N N . LYS A 1 207 ? -2.068 13.413 0.286 1.00 61.66 207 LYS A N 1
ATOM 1649 C CA . LYS A 1 207 ? -2.620 14.323 1.318 1.00 61.66 207 LYS A CA 1
ATOM 1650 C C . LYS A 1 207 ? -4.156 14.485 1.261 1.00 61.66 207 LYS A C 1
ATOM 1652 O O . LYS A 1 207 ? -4.793 14.394 2.314 1.00 61.66 207 LYS A O 1
ATOM 1657 N N . PRO A 1 208 ? -4.793 14.679 0.084 1.00 62.22 208 PRO A N 1
ATOM 1658 C CA . PRO A 1 208 ? -6.254 14.666 -0.025 1.00 62.22 208 PRO A CA 1
ATOM 1659 C C . PRO A 1 208 ? -6.916 13.382 0.495 1.00 62.22 208 PRO A C 1
ATOM 1661 O O . PRO A 1 208 ? -7.930 13.459 1.189 1.00 62.22 208 PRO A O 1
ATOM 1664 N N . ALA A 1 209 ? -6.334 12.215 0.209 1.00 59.38 209 ALA A N 1
ATOM 1665 C CA . ALA A 1 209 ? -6.858 10.925 0.649 1.00 59.38 209 ALA A CA 1
ATOM 1666 C C . ALA A 1 209 ? -6.730 10.751 2.170 1.00 59.38 209 ALA A C 1
ATOM 1668 O O . ALA A 1 209 ? -7.701 10.349 2.808 1.00 59.38 209 ALA A O 1
ATOM 1669 N N . VAL A 1 210 ? -5.604 11.168 2.768 1.00 69.19 210 VAL A N 1
ATOM 1670 C CA . VAL A 1 210 ? -5.423 11.196 4.235 1.00 69.19 210 VAL A CA 1
ATOM 1671 C C . VAL A 1 210 ? -6.528 12.024 4.897 1.00 69.19 210 VAL A C 1
ATOM 1673 O O . VAL A 1 210 ? -7.163 11.577 5.851 1.00 69.19 210 VAL A O 1
ATOM 1676 N N . LYS A 1 211 ? -6.809 13.224 4.365 1.00 71.69 211 LYS A N 1
ATOM 1677 C CA . LYS A 1 211 ? -7.833 14.131 4.910 1.00 71.69 211 LYS A CA 1
ATOM 1678 C C . LYS A 1 211 ? -9.240 13.533 4.827 1.00 71.69 211 LYS A C 1
ATOM 1680 O O . LYS A 1 211 ? -10.015 13.652 5.775 1.00 71.69 211 LYS A O 1
ATOM 1685 N N . VAL A 1 212 ? -9.575 12.896 3.704 1.00 76.88 212 VAL A N 1
ATOM 1686 C CA . VAL A 1 212 ? -10.866 12.214 3.525 1.00 76.88 212 VAL A CA 1
ATOM 1687 C C . VAL A 1 212 ? -10.978 11.015 4.468 1.00 76.88 212 VAL A C 1
ATOM 1689 O O . VAL A 1 212 ? -12.002 10.880 5.134 1.00 76.88 212 VAL A O 1
ATOM 1692 N N . CYS A 1 213 ? -9.926 10.204 4.589 1.00 85.06 213 CYS A N 1
ATOM 1693 C CA . CYS A 1 213 ? -9.888 9.053 5.488 1.00 85.06 213 CYS A CA 1
ATOM 1694 C C . CYS A 1 213 ? -10.113 9.463 6.946 1.00 85.06 213 CYS A C 1
ATOM 1696 O O . CYS A 1 213 ? -11.056 8.979 7.567 1.00 85.06 213 CYS A O 1
ATOM 1698 N N . LYS A 1 214 ? -9.339 10.428 7.466 1.00 88.75 214 LYS A N 1
ATOM 1699 C CA . LYS A 1 214 ? -9.483 10.900 8.855 1.00 88.75 214 LYS A CA 1
ATOM 1700 C C . LYS A 1 214 ? -10.894 11.416 9.136 1.00 88.75 214 LYS A C 1
ATOM 1702 O O . LYS A 1 214 ? -11.477 11.109 10.169 1.00 88.75 214 LYS A O 1
ATOM 1707 N N . LYS A 1 215 ? -11.500 12.124 8.174 1.00 86.94 215 LYS A N 1
ATOM 1708 C CA . LYS A 1 215 ? -12.892 12.589 8.280 1.00 86.94 215 LYS A CA 1
ATOM 1709 C C . LYS A 1 215 ? -13.900 11.436 8.342 1.00 86.94 215 LYS A C 1
ATOM 1711 O O . LYS A 1 215 ? -14.918 11.568 9.017 1.00 86.94 215 LYS A O 1
ATOM 1716 N N . ILE A 1 216 ? -13.655 10.343 7.621 1.00 84.56 216 ILE A N 1
ATOM 1717 C CA . ILE A 1 216 ? -14.501 9.143 7.661 1.00 84.56 216 ILE A CA 1
ATOM 1718 C C . ILE A 1 216 ? -14.341 8.437 9.004 1.00 84.56 216 ILE A C 1
ATOM 1720 O O . ILE A 1 216 ? -15.354 8.160 9.638 1.00 84.56 216 ILE A O 1
ATOM 1724 N N . VAL A 1 217 ? -13.103 8.211 9.453 1.00 91.44 217 VAL A N 1
ATOM 1725 C CA . VAL A 1 217 ? -12.803 7.594 10.753 1.00 91.44 217 VAL A CA 1
ATOM 1726 C C . VAL A 1 217 ? -13.504 8.363 11.868 1.00 91.44 217 VAL A C 1
ATOM 1728 O O . VAL A 1 217 ? -14.339 7.799 12.564 1.00 91.44 217 VAL A O 1
ATOM 1731 N N . HIS A 1 218 ? -13.293 9.676 11.948 1.00 90.75 218 HIS A N 1
ATOM 1732 C CA . HIS A 1 218 ? -13.919 10.519 12.964 1.00 90.75 218 HIS A CA 1
ATOM 1733 C C . HIS A 1 218 ? -15.455 10.395 13.001 1.00 90.75 218 HIS A C 1
ATOM 1735 O O . HIS A 1 218 ? -16.062 10.357 14.068 1.00 90.75 218 HIS A O 1
ATOM 1741 N N . LYS A 1 219 ? -16.103 10.286 11.832 1.00 88.88 219 LYS A N 1
ATOM 1742 C CA . LYS A 1 219 ? -17.565 10.140 11.736 1.00 88.88 219 LYS A CA 1
ATOM 1743 C C . LYS A 1 219 ? -18.070 8.726 12.027 1.00 88.88 219 LYS A C 1
ATOM 1745 O O . LYS A 1 219 ? -19.189 8.579 12.510 1.00 88.88 219 LYS A O 1
ATOM 1750 N N . ALA A 1 220 ? -17.302 7.699 11.676 1.00 89.75 220 ALA A N 1
ATOM 1751 C CA . ALA A 1 220 ? -17.750 6.310 11.718 1.00 89.75 220 ALA A CA 1
ATOM 1752 C C . ALA A 1 220 ? -17.416 5.617 13.047 1.00 89.75 220 ALA A C 1
ATOM 1754 O O . ALA A 1 220 ? -18.209 4.799 13.509 1.00 89.75 220 ALA A O 1
ATOM 1755 N N . THR A 1 221 ? -16.292 5.963 13.685 1.00 92.31 221 THR A N 1
ATOM 1756 C CA . THR A 1 221 ? -15.739 5.224 14.831 1.00 92.31 221 THR A CA 1
ATOM 1757 C C . THR A 1 221 ? -16.722 5.078 15.989 1.00 92.31 221 THR A C 1
ATOM 1759 O O . THR A 1 221 ? -16.950 3.963 16.447 1.00 92.31 221 THR A O 1
ATOM 1762 N N . HIS A 1 222 ? -17.371 6.160 16.429 1.00 92.81 222 HIS A N 1
ATOM 1763 C CA . HIS A 1 222 ? -18.344 6.076 17.525 1.00 92.81 222 HIS A CA 1
ATOM 1764 C C . HIS A 1 222 ? -19.516 5.139 17.211 1.00 92.81 222 HIS A C 1
ATOM 1766 O O . HIS A 1 222 ? -19.915 4.346 18.061 1.00 92.81 222 HIS A O 1
ATOM 1772 N N . SER A 1 223 ? -20.040 5.196 15.983 1.00 92.94 223 SER A N 1
ATOM 1773 C CA . SER A 1 223 ? -21.156 4.337 15.568 1.00 92.94 223 SER A CA 1
ATOM 1774 C C . SER A 1 223 ? -20.723 2.872 15.481 1.00 92.94 223 SER A C 1
ATOM 1776 O O . SER A 1 223 ? -21.437 1.997 15.957 1.00 92.94 223 SER A O 1
ATOM 1778 N N . ILE A 1 224 ? -19.525 2.607 14.948 1.00 92.12 224 ILE A N 1
ATOM 1779 C CA . ILE A 1 224 ? -18.940 1.260 14.869 1.00 92.12 224 ILE A CA 1
ATOM 1780 C C . ILE A 1 224 ? -18.771 0.657 16.266 1.00 92.12 224 ILE A C 1
ATOM 1782 O O . ILE A 1 224 ? -19.208 -0.464 16.504 1.00 92.12 224 ILE A O 1
ATOM 1786 N N . ILE A 1 225 ? -18.182 1.402 17.204 1.00 92.94 225 ILE A N 1
ATOM 1787 C CA . ILE A 1 225 ? -17.948 0.926 18.575 1.00 92.94 225 ILE A CA 1
ATOM 1788 C C . ILE A 1 225 ? -19.269 0.634 19.287 1.00 92.94 225 ILE A C 1
ATOM 1790 O O . ILE A 1 225 ? -19.392 -0.395 19.948 1.00 92.94 225 ILE A O 1
ATOM 1794 N N . ASN A 1 226 ? -20.261 1.517 19.146 1.00 92.38 226 ASN A N 1
ATOM 1795 C CA . ASN A 1 226 ? -21.566 1.336 19.777 1.00 92.38 226 ASN A CA 1
ATOM 1796 C C . ASN A 1 226 ? -22.294 0.087 19.262 1.00 92.38 226 ASN A C 1
ATOM 1798 O O . ASN A 1 226 ? -22.940 -0.593 20.051 1.00 92.38 226 ASN A O 1
ATOM 1802 N N . GLU A 1 227 ? -22.176 -0.235 17.971 1.00 91.88 227 GLU A N 1
ATOM 1803 C CA . GLU A 1 227 ? -22.755 -1.461 17.406 1.00 91.88 227 GLU A CA 1
ATOM 1804 C C . GLU A 1 227 ? -21.938 -2.717 17.747 1.00 91.88 227 GLU A C 1
ATOM 1806 O O . GLU A 1 227 ? -22.515 -3.771 18.005 1.00 91.88 227 GLU A O 1
ATOM 1811 N N . LEU A 1 228 ? -20.606 -2.626 17.811 1.00 89.31 228 LEU A N 1
ATOM 1812 C CA . LEU A 1 228 ? -19.751 -3.747 18.225 1.00 89.31 228 LEU A CA 1
ATOM 1813 C C . LEU A 1 228 ? -19.995 -4.150 19.686 1.00 89.31 228 LEU A C 1
ATOM 1815 O O . LEU A 1 228 ? -20.043 -5.336 19.995 1.00 89.31 228 LEU A O 1
ATOM 1819 N N . LYS A 1 229 ? -20.235 -3.179 20.576 1.00 90.56 229 LYS A N 1
ATOM 1820 C CA . LYS A 1 229 ? -20.572 -3.433 21.990 1.00 90.56 229 LYS A CA 1
ATOM 1821 C C . LYS A 1 229 ? -21.881 -4.203 22.193 1.00 90.56 229 LYS A C 1
ATOM 1823 O O . LYS A 1 229 ? -22.107 -4.721 23.280 1.00 90.56 229 LYS A O 1
ATOM 1828 N N . LYS A 1 230 ? -22.737 -4.305 21.171 1.00 90.19 230 LYS A N 1
ATOM 1829 C CA . LYS A 1 230 ? -23.979 -5.095 21.213 1.00 90.19 230 LYS A CA 1
ATOM 1830 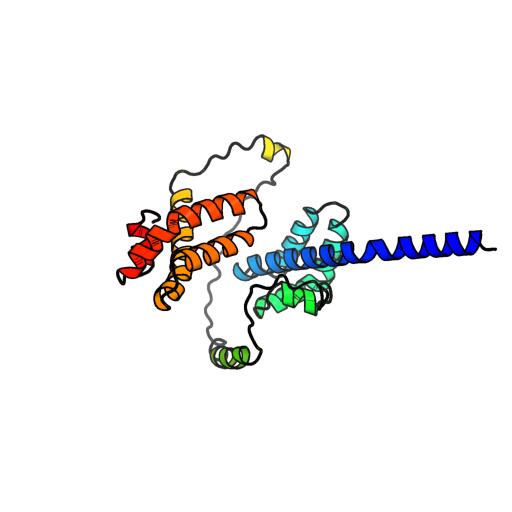C C . LYS A 1 230 ? -23.761 -6.585 20.894 1.00 90.19 230 LYS A C 1
ATOM 1832 O O . LYS A 1 230 ? -24.738 -7.290 20.670 1.00 90.19 230 LYS A O 1
ATOM 1837 N N . ASN A 1 231 ? -22.511 -7.067 20.860 1.00 75.69 231 ASN A N 1
ATOM 1838 C CA . ASN A 1 231 ? -22.135 -8.427 20.440 1.00 75.69 231 ASN A CA 1
ATOM 1839 C C . ASN A 1 231 ? -22.598 -8.775 19.012 1.00 75.69 231 ASN A C 1
ATOM 1841 O O . ASN A 1 231 ? -22.961 -9.910 18.708 1.00 75.69 231 ASN A O 1
ATOM 1845 N N . THR A 1 232 ? -22.585 -7.784 18.119 1.00 76.06 232 THR A N 1
ATOM 1846 C CA . THR A 1 232 ? -22.990 -7.947 16.717 1.00 76.06 232 THR A CA 1
ATOM 1847 C C . THR A 1 232 ? -21.797 -8.333 15.842 1.00 76.06 232 THR A C 1
ATOM 1849 O O . THR A 1 232 ? -20.703 -7.800 16.021 1.00 76.06 232 THR A O 1
ATOM 1852 N N . SER A 1 233 ? -21.991 -9.209 14.849 1.00 78.62 233 SER A N 1
ATOM 1853 C CA . SER A 1 233 ? -20.900 -9.576 13.934 1.00 78.62 233 SER A CA 1
ATOM 1854 C C . SER A 1 233 ? -20.497 -8.415 13.004 1.00 78.62 233 SER A C 1
ATOM 1856 O O . SER A 1 233 ? -21.344 -7.575 12.666 1.00 78.62 233 SER A O 1
ATOM 1858 N N . PRO A 1 234 ? -19.240 -8.371 12.518 1.00 71.81 234 PRO A N 1
ATOM 1859 C C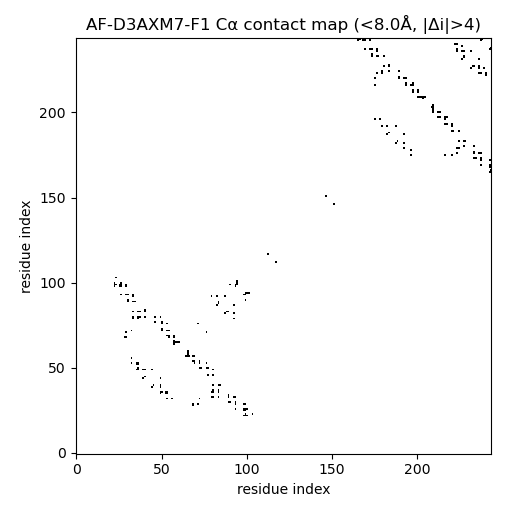A . PRO A 1 234 ? -18.731 -7.266 11.705 1.00 71.81 234 PRO A CA 1
ATOM 1860 C C . PRO A 1 234 ? -19.585 -6.888 10.485 1.00 71.81 234 PRO A C 1
ATOM 1862 O O . PRO A 1 234 ? -19.786 -5.710 10.187 1.00 71.81 234 PRO A O 1
ATOM 1865 N N . GLY A 1 235 ? -20.154 -7.889 9.805 1.00 72.00 235 GLY A N 1
ATOM 1866 C CA . GLY A 1 235 ? -21.023 -7.676 8.645 1.00 72.00 235 GLY A CA 1
ATOM 1867 C C . GLY A 1 235 ? -22.361 -7.004 8.981 1.00 72.00 235 GLY A C 1
ATOM 1868 O O . GLY A 1 235 ? -22.921 -6.294 8.142 1.00 72.00 235 GLY A O 1
ATOM 1869 N N . HIS A 1 236 ? -22.877 -7.182 10.202 1.00 86.75 236 HIS A N 1
ATOM 1870 C CA . HIS A 1 236 ? -24.112 -6.534 10.656 1.00 86.75 236 HIS A CA 1
ATOM 1871 C C . HIS A 1 236 ? -23.877 -5.085 11.084 1.00 86.75 236 HIS A C 1
ATOM 1873 O O . HIS A 1 236 ? -24.717 -4.232 10.795 1.00 86.75 236 HIS A O 1
ATOM 1879 N N . VAL A 1 237 ? -22.713 -4.783 11.671 1.00 92.00 237 VAL A N 1
ATOM 1880 C CA . VAL A 1 237 ? -22.322 -3.414 12.048 1.00 92.00 237 VAL A CA 1
ATOM 1881 C C . VAL A 1 237 ? -22.405 -2.478 10.843 1.00 92.00 237 VAL A C 1
ATOM 1883 O O . VAL A 1 237 ? -23.027 -1.419 10.914 1.00 92.00 237 VAL A O 1
ATOM 1886 N N . CYS A 1 238 ? -21.857 -2.890 9.697 1.00 90.19 238 CYS A N 1
ATOM 1887 C CA . CYS A 1 238 ? -21.830 -2.046 8.506 1.00 90.19 238 CYS A CA 1
ATOM 1888 C C . CYS A 1 238 ? -23.203 -1.767 7.890 1.00 90.19 238 CYS A C 1
ATOM 1890 O O . CYS A 1 238 ? -23.415 -0.672 7.358 1.00 90.19 238 CYS A O 1
ATOM 1892 N N . LYS A 1 239 ? -24.137 -2.719 8.000 1.00 91.44 239 LYS A N 1
ATOM 1893 C CA . LYS A 1 239 ? -25.544 -2.525 7.622 1.00 91.44 239 LYS A CA 1
ATOM 1894 C C . LYS A 1 239 ? -26.249 -1.580 8.600 1.00 91.44 239 LYS A C 1
ATOM 1896 O O . LYS A 1 239 ? -26.948 -0.664 8.171 1.00 91.44 239 LYS A O 1
ATOM 1901 N N . ALA A 1 240 ? -26.018 -1.750 9.904 1.00 90.94 240 ALA A N 1
ATOM 1902 C CA . ALA A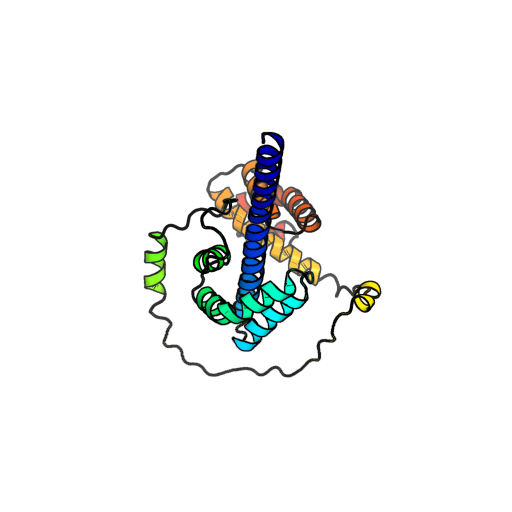 1 240 ? -26.619 -0.919 10.950 1.00 90.94 240 ALA A CA 1
ATOM 1903 C C . ALA A 1 240 ? -26.248 0.566 10.794 1.00 90.94 240 ALA A C 1
ATOM 1905 O O . ALA A 1 240 ? -27.108 1.441 10.896 1.00 90.94 240 ALA A O 1
ATOM 1906 N N . ILE A 1 241 ? -24.993 0.860 10.437 1.00 90.62 241 ILE A N 1
ATOM 1907 C CA . ILE A 1 241 ? -24.516 2.237 10.224 1.00 90.62 241 ILE A CA 1
ATOM 1908 C C . ILE A 1 241 ? -24.684 2.739 8.777 1.00 90.62 241 ILE A C 1
ATOM 1910 O O . ILE A 1 241 ? -24.167 3.801 8.418 1.00 90.62 241 ILE A O 1
ATOM 1914 N N . LYS A 1 242 ? -25.409 1.996 7.926 1.00 89.81 242 LYS A N 1
ATOM 1915 C CA . LYS A 1 242 ? -25.716 2.350 6.524 1.00 89.81 242 LYS A CA 1
ATOM 1916 C C . LYS A 1 242 ? -24.469 2.629 5.679 1.00 89.81 242 LYS A C 1
ATOM 1918 O O . LYS A 1 242 ? -24.448 3.535 4.828 1.00 89.81 242 LYS A O 1
ATOM 1923 N N . MET A 1 243 ? -23.387 1.907 5.953 1.00 84.31 243 MET A N 1
ATOM 1924 C CA . MET A 1 243 ? -22.174 1.922 5.134 1.00 84.31 243 MET A CA 1
ATOM 1925 C C . MET A 1 243 ? -22.143 0.759 4.142 1.00 84.31 243 MET A C 1
ATOM 1927 O O . MET A 1 243 ? -21.547 0.912 3.076 1.00 84.31 243 MET A O 1
ATOM 1931 N N . CYS A 1 244 ? -22.865 -0.316 4.456 1.00 84.75 244 CYS A N 1
ATOM 1932 C CA . CYS A 1 244 ? -23.461 -1.264 3.527 1.00 84.75 244 CYS A CA 1
ATOM 1933 C C . CYS A 1 244 ? -24.998 -1.058 3.582 1.00 84.75 244 CYS A C 1
ATOM 1935 O O . CYS A 1 244 ? -25.639 -1.270 2.533 1.00 84.75 244 CYS A O 1
#